Protein AF-A0A6J3GUD4-F1 (afdb_monomer)

Sequence (177 aa):
MSAFIRRYSKYLNEKSLAYRMILSDITKTKRGTEGVIRTMNTEELLNTLPVIQTQFNALLSFNANPDELTNGIIHAAFMLLFKDSLRLFAAYNEGILNLLGKYFDMRKNQCRESLDIYIKFLQGRTKLIQFLKVAEQVGIDQRNIPYITQAPHSLLEALKQHLASLEEKNDTSPSYR

pLDDT: mean 91.95, std 10.69, range [39.75, 98.5]

Structure (mmCIF, N/CA/C/O backbone):
data_AF-A0A6J3GUD4-F1
#
_entry.id   AF-A0A6J3GUD4-F1
#
loop_
_atom_site.group_PDB
_atom_site.id
_atom_site.type_symbol
_atom_site.label_atom_id
_atom_site.label_alt_id
_atom_site.label_comp_id
_atom_site.label_asym_id
_atom_site.label_entity_id
_atom_site.label_seq_id
_atom_site.pdbx_PDB_ins_code
_atom_site.Cartn_x
_atom_site.Cartn_y
_atom_site.Cartn_z
_atom_site.occupancy
_atom_site.B_iso_or_equiv
_atom_site.auth_seq_id
_atom_site.auth_comp_id
_atom_site.auth_asym_id
_atom_site.auth_atom_id
_atom_site.pdbx_PDB_model_num
ATOM 1 N N . MET A 1 1 ? -11.763 12.993 17.847 1.00 85.50 1 MET A N 1
ATOM 2 C CA . MET A 1 1 ? -12.701 12.234 16.976 1.00 85.50 1 MET A CA 1
ATOM 3 C C . MET A 1 1 ? -12.881 12.826 15.575 1.00 85.50 1 MET A C 1
ATOM 5 O O . MET A 1 1 ? -12.637 12.104 14.617 1.00 85.50 1 MET A O 1
ATOM 9 N N . SER A 1 2 ? -13.235 14.109 15.396 1.00 91.44 2 SER A N 1
ATOM 10 C CA . SER A 1 2 ? -13.499 14.685 14.054 1.00 91.44 2 SER A CA 1
ATOM 11 C C . SER A 1 2 ? -12.334 14.559 13.059 1.00 91.44 2 SER A C 1
ATOM 13 O O . SER A 1 2 ? -12.558 14.369 11.866 1.00 91.44 2 SER A O 1
ATOM 15 N N . ALA A 1 3 ? -11.084 14.614 13.534 1.00 95.19 3 ALA A N 1
ATOM 16 C CA . ALA A 1 3 ? -9.905 14.368 12.699 1.00 95.19 3 ALA A CA 1
ATOM 17 C C . ALA A 1 3 ? -9.859 12.930 12.147 1.00 95.19 3 ALA A C 1
ATOM 19 O O . ALA A 1 3 ? -9.624 12.744 10.955 1.00 95.19 3 ALA A O 1
ATOM 20 N N . PHE A 1 4 ? -10.148 11.927 12.980 1.00 96.44 4 PHE A N 1
ATOM 21 C CA . PHE A 1 4 ? -10.174 10.519 12.577 1.00 96.44 4 PHE A CA 1
ATOM 22 C C . PHE A 1 4 ? -11.303 10.211 11.604 1.00 96.44 4 PHE A C 1
ATOM 24 O O . PHE A 1 4 ? -11.081 9.473 10.653 1.00 96.44 4 PHE A O 1
ATOM 31 N N . ILE A 1 5 ? -12.470 10.839 11.771 1.00 97.75 5 ILE A N 1
ATOM 32 C CA . ILE A 1 5 ? -13.574 10.719 10.808 1.00 97.75 5 ILE A CA 1
ATOM 33 C C . ILE A 1 5 ? -13.129 11.211 9.425 1.00 97.75 5 ILE A C 1
ATOM 35 O O . ILE A 1 5 ? -13.306 10.503 8.437 1.00 97.75 5 ILE A O 1
ATOM 39 N N . ARG A 1 6 ? -12.481 12.383 9.344 1.00 98.12 6 ARG A N 1
ATOM 40 C CA . ARG A 1 6 ? -11.967 12.917 8.070 1.00 98.12 6 ARG A CA 1
ATOM 41 C C . ARG A 1 6 ? -10.898 12.018 7.447 1.00 98.12 6 ARG A C 1
ATOM 43 O O . ARG A 1 6 ? -10.944 11.764 6.248 1.00 98.12 6 ARG A O 1
ATOM 50 N N . ARG A 1 7 ? -9.950 11.521 8.248 1.00 98.00 7 ARG A N 1
ATOM 51 C CA . ARG A 1 7 ? -8.879 10.623 7.776 1.00 98.00 7 ARG A CA 1
ATOM 52 C C . ARG A 1 7 ? -9.435 9.280 7.296 1.00 98.00 7 ARG A C 1
ATOM 54 O O . ARG A 1 7 ? -9.054 8.813 6.228 1.00 98.00 7 ARG A O 1
ATOM 61 N N . TYR A 1 8 ? -10.372 8.693 8.038 1.00 98.38 8 TYR A N 1
ATOM 62 C CA . TYR A 1 8 ? -11.032 7.444 7.657 1.00 98.38 8 TYR A CA 1
ATOM 63 C C . TYR A 1 8 ? -11.882 7.617 6.393 1.00 98.38 8 TYR A C 1
ATOM 65 O O . TYR A 1 8 ? -11.781 6.816 5.470 1.00 98.38 8 TYR A O 1
ATOM 73 N N . SER A 1 9 ? -12.648 8.709 6.297 1.00 98.25 9 SER A N 1
ATOM 74 C CA . SER A 1 9 ? -13.398 9.059 5.084 1.00 98.25 9 SER A CA 1
ATOM 75 C C . SER A 1 9 ? -12.478 9.213 3.872 1.00 98.25 9 SER A C 1
ATOM 77 O O . SER A 1 9 ? -12.768 8.654 2.816 1.00 98.25 9 SER A O 1
ATOM 79 N N . LYS A 1 10 ? -11.329 9.885 4.030 1.00 98.12 10 LYS A N 1
ATOM 80 C CA . LYS A 1 10 ? -10.315 9.973 2.974 1.00 98.12 10 LYS A CA 1
ATOM 81 C C . LYS A 1 10 ? -9.855 8.586 2.527 1.00 98.12 10 LYS A C 1
ATOM 83 O O . LYS A 1 10 ? -9.838 8.328 1.330 1.00 98.12 10 LYS A O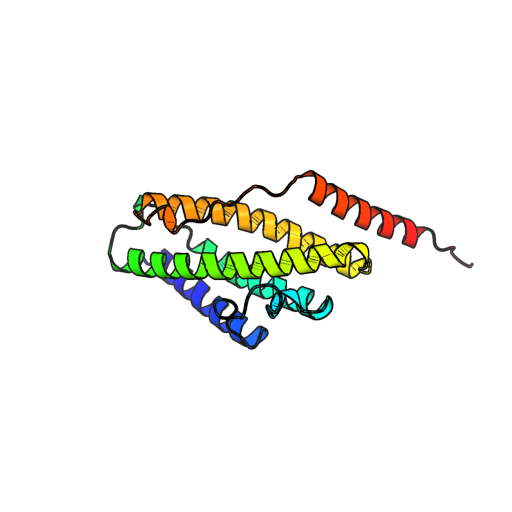 1
ATOM 88 N N . TYR A 1 11 ? -9.538 7.685 3.457 1.00 98.50 11 TYR A N 1
ATOM 89 C CA . TYR A 1 11 ? -9.170 6.312 3.106 1.00 98.50 11 TYR A CA 1
ATOM 90 C C . TYR A 1 11 ? -10.270 5.593 2.307 1.00 98.50 11 TYR A C 1
ATOM 92 O O . TYR A 1 11 ? -9.973 4.973 1.289 1.00 98.50 11 TYR A O 1
ATOM 100 N N . LEU A 1 12 ? -11.536 5.697 2.721 1.00 98.44 12 LEU A N 1
ATOM 101 C CA . LEU A 1 12 ? -12.647 5.060 2.005 1.00 98.44 12 LEU A CA 1
ATOM 102 C C . LEU A 1 12 ? -12.841 5.621 0.587 1.00 98.44 12 LEU A C 1
ATOM 104 O O . LEU A 1 12 ? -13.116 4.859 -0.345 1.00 98.44 12 LEU A O 1
ATOM 108 N N . ASN A 1 13 ? -12.657 6.930 0.409 1.00 98.31 13 ASN A N 1
ATOM 109 C CA . ASN A 1 13 ? -12.692 7.562 -0.909 1.00 98.31 13 ASN A CA 1
ATOM 110 C C . ASN A 1 13 ? -11.559 7.033 -1.796 1.00 98.31 13 ASN A C 1
ATOM 112 O O . ASN A 1 13 ? -11.812 6.606 -2.919 1.00 98.31 13 ASN A O 1
ATOM 116 N N . GLU A 1 14 ? -10.333 6.971 -1.272 1.00 98.19 14 GLU A N 1
ATOM 117 C CA . GLU A 1 14 ? -9.174 6.440 -2.001 1.00 98.19 14 GLU A CA 1
ATOM 118 C C . GLU A 1 14 ? -9.325 4.949 -2.321 1.00 98.19 14 GLU A C 1
ATOM 120 O O . GLU A 1 14 ? -8.987 4.517 -3.418 1.00 98.19 14 GLU A O 1
ATOM 125 N N . LYS A 1 15 ? -9.920 4.156 -1.420 1.00 97.94 15 LYS A N 1
ATOM 126 C CA . LYS A 1 15 ? -10.267 2.751 -1.684 1.00 97.94 15 LYS A CA 1
ATOM 127 C C . LYS A 1 15 ? -11.251 2.619 -2.850 1.00 97.94 15 LYS A C 1
ATOM 129 O O . LYS A 1 15 ? -11.088 1.742 -3.694 1.00 97.94 15 LYS A O 1
ATOM 134 N N . SER A 1 16 ? -12.246 3.501 -2.919 1.00 97.81 16 SER A N 1
ATOM 135 C CA . SER A 1 16 ? -13.242 3.509 -3.999 1.00 97.81 16 SER A CA 1
ATOM 136 C C . SER A 1 16 ? -12.635 3.953 -5.336 1.00 97.81 16 SER A C 1
ATOM 138 O O . SER A 1 16 ? -12.913 3.357 -6.377 1.00 97.81 16 SER A O 1
ATOM 140 N N . LEU A 1 17 ? -11.763 4.965 -5.315 1.00 97.75 17 LEU A N 1
ATOM 141 C CA . LEU A 1 17 ? -11.025 5.420 -6.496 1.00 97.75 17 LEU A CA 1
ATOM 142 C C . LEU A 1 17 ? -10.070 4.340 -7.011 1.00 97.75 17 LEU A C 1
ATOM 144 O O . LEU A 1 17 ? -10.053 4.079 -8.213 1.00 97.75 17 LEU A O 1
ATOM 148 N N . ALA A 1 18 ? -9.343 3.670 -6.115 1.00 97.00 18 ALA A N 1
ATOM 149 C CA . ALA A 1 18 ? -8.459 2.567 -6.470 1.00 97.00 18 ALA A CA 1
ATOM 150 C C . ALA A 1 18 ? -9.223 1.420 -7.140 1.00 97.00 18 ALA A C 1
ATOM 152 O O . ALA A 1 18 ? -8.798 0.930 -8.186 1.00 97.00 18 ALA A O 1
ATOM 153 N N . TYR A 1 19 ? -10.393 1.056 -6.602 1.00 96.19 19 TYR A N 1
ATOM 154 C CA . TYR A 1 19 ? -11.267 0.061 -7.223 1.00 96.19 19 TYR A CA 1
ATOM 155 C C . TYR A 1 19 ? -11.670 0.465 -8.646 1.00 96.19 19 TYR A C 1
ATOM 157 O O . TYR A 1 19 ? -11.604 -0.349 -9.562 1.00 96.19 19 TYR A O 1
ATOM 165 N N . ARG A 1 20 ? -12.043 1.733 -8.855 1.00 96.25 20 ARG A N 1
ATOM 166 C CA . ARG A 1 20 ? -12.406 2.251 -10.183 1.00 96.25 20 ARG A CA 1
ATOM 167 C C . ARG A 1 20 ? -11.240 2.197 -11.172 1.00 96.25 20 ARG A C 1
ATOM 169 O O . ARG A 1 20 ? -11.466 1.918 -12.340 1.00 96.25 20 ARG A O 1
ATOM 176 N N . MET A 1 21 ? -10.020 2.492 -10.724 1.00 94.81 21 MET A N 1
ATOM 177 C CA . MET A 1 21 ? -8.839 2.533 -11.594 1.00 94.81 21 MET A CA 1
ATOM 178 C C . MET A 1 21 ? -8.312 1.139 -11.949 1.00 94.81 21 MET A C 1
ATOM 180 O O . MET A 1 21 ? -7.860 0.936 -13.068 1.00 94.81 21 MET A O 1
ATOM 184 N N . ILE A 1 22 ? -8.374 0.188 -11.013 1.00 92.44 22 ILE A N 1
ATOM 185 C CA . ILE A 1 22 ? -7.816 -1.166 -11.186 1.00 92.44 22 ILE A CA 1
ATOM 186 C C . ILE A 1 22 ? -8.896 -2.180 -11.609 1.00 92.44 22 ILE A C 1
ATOM 188 O O . ILE A 1 22 ? -8.590 -3.315 -11.965 1.00 92.44 22 ILE A O 1
ATOM 192 N N . LEU A 1 23 ? -10.174 -1.786 -11.571 1.00 91.12 23 LEU A N 1
ATOM 193 C CA . LEU A 1 23 ? -11.340 -2.638 -11.848 1.00 91.12 23 LEU A CA 1
ATOM 194 C C . LEU A 1 23 ? -11.428 -3.867 -10.926 1.00 91.12 23 LEU A C 1
ATOM 196 O O . LEU A 1 23 ? -12.043 -4.879 -11.259 1.00 91.12 23 LEU A O 1
ATOM 200 N N . SER A 1 24 ? -10.796 -3.790 -9.754 1.00 89.00 24 SER A N 1
ATOM 201 C CA . SER A 1 24 ? -10.736 -4.873 -8.781 1.00 89.00 24 SER A CA 1
ATOM 202 C C . SER A 1 24 ? -10.382 -4.348 -7.389 1.00 89.00 24 SER A C 1
ATOM 204 O O . SER A 1 24 ? -9.705 -3.331 -7.236 1.00 89.00 24 SER A O 1
ATOM 206 N N . ASP A 1 25 ? -10.820 -5.064 -6.350 1.00 91.50 25 ASP A N 1
ATOM 207 C CA . ASP A 1 25 ? -10.422 -4.792 -4.969 1.00 91.50 25 ASP A CA 1
ATOM 208 C C . ASP A 1 25 ? -9.094 -5.498 -4.680 1.00 91.50 25 ASP A C 1
ATOM 210 O O . ASP A 1 25 ? -9.057 -6.711 -4.468 1.00 91.50 25 ASP A O 1
ATOM 214 N N . ILE A 1 26 ? -8.007 -4.727 -4.615 1.00 90.00 26 ILE A N 1
ATOM 215 C CA . ILE A 1 26 ? -6.650 -5.217 -4.325 1.00 90.00 26 ILE A CA 1
ATOM 216 C C . ILE A 1 26 ? -6.562 -5.987 -3.002 1.00 90.00 26 ILE A C 1
ATOM 218 O O . ILE A 1 26 ? -5.717 -6.868 -2.834 1.00 90.00 26 ILE A O 1
ATOM 222 N N . THR A 1 27 ? -7.444 -5.711 -2.041 1.00 90.88 27 THR A N 1
ATOM 223 C CA . THR A 1 27 ? -7.452 -6.475 -0.789 1.00 90.88 27 THR A CA 1
ATOM 224 C C . THR A 1 27 ? -7.971 -7.903 -0.987 1.00 90.88 27 THR A C 1
ATOM 226 O O . THR A 1 27 ? -7.631 -8.790 -0.201 1.00 90.88 27 THR A O 1
ATOM 229 N N . LYS A 1 28 ? -8.719 -8.155 -2.066 1.00 88.75 28 LYS A N 1
ATOM 230 C CA . LYS A 1 28 ? -9.394 -9.423 -2.380 1.00 88.75 28 LYS A CA 1
ATOM 231 C C . LYS A 1 28 ? -8.838 -10.144 -3.610 1.00 88.75 28 LYS A C 1
ATOM 233 O O . LYS A 1 28 ? -9.338 -11.215 -3.946 1.00 88.75 28 LYS A O 1
ATOM 238 N N . THR A 1 29 ? -7.837 -9.590 -4.291 1.00 82.94 29 THR A N 1
ATOM 239 C CA . THR A 1 29 ? -7.227 -10.238 -5.459 1.00 82.94 29 THR A CA 1
ATOM 240 C C . THR A 1 29 ? -6.549 -11.556 -5.087 1.00 82.94 29 THR A C 1
ATOM 242 O O . THR A 1 29 ? -6.056 -11.737 -3.968 1.00 82.94 29 THR A O 1
ATOM 245 N N . LYS A 1 30 ? -6.516 -12.490 -6.050 1.00 80.31 30 LYS A N 1
ATOM 246 C CA . LYS A 1 30 ? -5.727 -13.724 -5.937 1.00 80.31 30 LYS A CA 1
ATOM 247 C C . LYS A 1 30 ? -4.246 -13.374 -5.757 1.00 80.31 30 LYS A C 1
ATOM 249 O O . LYS A 1 30 ? -3.741 -12.476 -6.432 1.00 80.31 30 LYS A O 1
ATOM 254 N N . ARG A 1 31 ? -3.579 -14.107 -4.867 1.00 80.00 31 ARG A N 1
ATOM 255 C CA . ARG A 1 31 ? -2.173 -13.936 -4.461 1.00 80.00 31 ARG A CA 1
ATOM 256 C C . ARG A 1 31 ? -1.369 -15.190 -4.778 1.00 80.00 31 ARG A C 1
ATOM 258 O O . ARG A 1 31 ? -1.951 -16.236 -5.061 1.00 80.00 31 ARG A O 1
ATOM 265 N N . GLY A 1 32 ? -0.048 -1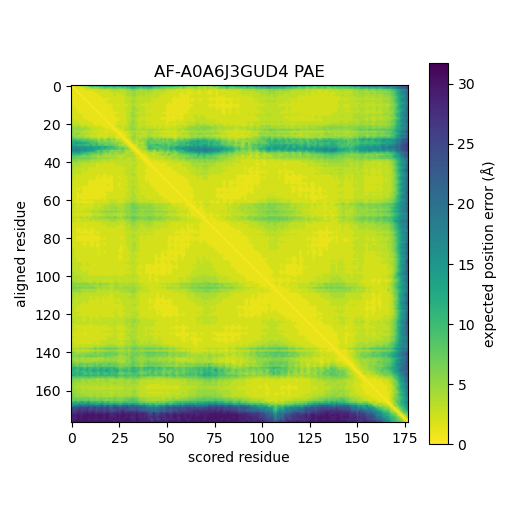5.104 -4.661 1.00 75.31 32 GLY A N 1
ATOM 266 C CA . GLY A 1 32 ? 0.847 -16.237 -4.883 1.00 75.31 32 GLY A CA 1
ATOM 267 C C . GLY A 1 32 ? 1.336 -16.347 -6.326 1.00 75.31 32 GLY A C 1
ATOM 268 O O . GLY A 1 32 ? 1.420 -15.355 -7.046 1.00 75.31 32 GLY A O 1
ATOM 269 N N . THR A 1 33 ? 1.745 -17.546 -6.739 1.00 69.75 33 THR A N 1
ATOM 270 C CA . THR A 1 33 ? 2.371 -17.799 -8.052 1.00 69.75 33 THR A CA 1
ATOM 271 C C . THR A 1 33 ? 1.468 -17.447 -9.233 1.00 69.75 33 THR A C 1
ATOM 273 O O . THR A 1 33 ? 1.965 -16.925 -10.222 1.00 69.75 33 THR A O 1
ATOM 276 N N . GLU A 1 34 ? 0.156 -17.634 -9.091 1.00 72.19 34 GLU A N 1
ATOM 277 C CA . GLU A 1 34 ? -0.868 -17.247 -10.076 1.00 72.19 34 GLU A CA 1
ATOM 278 C C . GLU A 1 34 ? -1.593 -15.942 -9.690 1.00 72.19 34 GLU A C 1
ATOM 280 O O . GLU A 1 34 ? -2.717 -15.671 -10.116 1.00 72.19 34 GLU A O 1
ATOM 285 N N . GLY A 1 35 ? -0.988 -15.142 -8.807 1.00 78.56 35 GLY A N 1
ATOM 286 C CA . GLY A 1 35 ? -1.562 -13.881 -8.358 1.00 78.56 35 GLY A CA 1
ATOM 287 C C . GLY A 1 35 ? -1.559 -12.836 -9.471 1.00 78.56 35 GLY A C 1
ATOM 288 O O . GLY A 1 35 ? -0.543 -12.639 -10.134 1.00 78.56 35 GLY A O 1
ATOM 289 N N . VAL A 1 36 ? -2.674 -12.114 -9.621 1.00 82.12 36 VAL A N 1
ATOM 290 C CA . VAL A 1 36 ? -2.895 -11.147 -10.716 1.00 82.12 36 VAL A CA 1
ATOM 291 C C . VAL A 1 36 ? -1.746 -10.139 -10.814 1.00 82.12 36 VAL A C 1
ATOM 293 O O . VAL A 1 36 ? -1.214 -9.896 -11.890 1.00 82.12 36 VAL A O 1
ATOM 296 N N . ILE A 1 37 ? -1.310 -9.594 -9.675 1.00 86.75 37 ILE A N 1
ATOM 297 C CA . ILE A 1 37 ? -0.244 -8.584 -9.620 1.00 86.75 37 ILE A CA 1
ATOM 298 C C . ILE A 1 37 ? 1.126 -9.181 -9.974 1.00 86.75 37 ILE A C 1
ATOM 300 O O . ILE A 1 37 ? 1.969 -8.497 -10.553 1.00 86.75 37 ILE A O 1
ATOM 304 N N . ARG A 1 38 ? 1.369 -10.457 -9.655 1.00 85.94 38 ARG A N 1
ATOM 305 C CA . ARG A 1 38 ? 2.646 -11.131 -9.926 1.00 85.94 38 ARG A CA 1
ATOM 306 C C . ARG A 1 38 ? 2.830 -11.451 -11.411 1.00 85.94 38 ARG A C 1
ATOM 308 O O . ARG A 1 38 ? 3.962 -11.553 -11.872 1.00 85.94 38 ARG A O 1
ATOM 315 N N . THR A 1 39 ? 1.734 -11.587 -12.154 1.00 87.19 39 THR A N 1
ATOM 316 C CA . THR A 1 39 ? 1.750 -11.887 -13.591 1.00 87.19 39 THR A CA 1
ATOM 317 C C . THR A 1 39 ? 1.629 -10.650 -14.480 1.00 87.19 39 THR A C 1
ATOM 319 O O . THR A 1 39 ? 1.883 -10.763 -15.675 1.00 87.19 39 THR A O 1
ATOM 322 N N . MET A 1 40 ? 1.292 -9.476 -13.926 1.00 93.31 40 MET A N 1
ATOM 323 C CA . MET A 1 40 ? 1.189 -8.216 -14.681 1.00 93.31 40 MET A CA 1
ATOM 324 C C . MET A 1 40 ? 2.466 -7.904 -15.460 1.00 93.31 40 MET A C 1
ATOM 326 O O . MET A 1 40 ? 3.577 -8.103 -14.954 1.00 93.31 40 MET A O 1
ATOM 330 N N . ASN A 1 41 ? 2.314 -7.375 -16.670 1.00 95.19 41 ASN A N 1
ATOM 331 C CA . ASN A 1 41 ? 3.432 -6.879 -17.468 1.00 95.19 41 ASN A CA 1
ATOM 332 C C . ASN A 1 41 ? 3.966 -5.534 -16.918 1.00 95.19 41 ASN A C 1
ATOM 334 O O . ASN A 1 41 ? 3.416 -4.967 -15.976 1.00 95.19 41 ASN A O 1
ATOM 338 N N . THR A 1 42 ? 5.076 -5.033 -17.469 1.00 96.12 42 THR A N 1
ATOM 339 C CA . THR A 1 42 ? 5.719 -3.801 -16.976 1.00 96.12 42 THR A CA 1
ATOM 340 C C . THR A 1 42 ? 4.798 -2.581 -17.039 1.00 96.12 42 THR A C 1
ATOM 342 O O . THR A 1 42 ? 4.757 -1.807 -16.091 1.00 96.12 42 THR A O 1
ATOM 345 N N . GLU A 1 43 ? 4.048 -2.404 -18.124 1.00 95.75 43 GLU A N 1
ATOM 346 C CA . GLU A 1 43 ? 3.159 -1.251 -18.300 1.00 95.75 43 GLU A CA 1
ATOM 347 C C . GLU A 1 43 ? 1.984 -1.292 -17.313 1.00 95.75 43 GLU A C 1
ATOM 349 O O . GLU A 1 43 ? 1.687 -0.305 -16.640 1.00 95.75 43 GLU A O 1
ATOM 354 N N . GLU A 1 44 ? 1.364 -2.460 -17.149 1.00 95.38 44 GLU A N 1
ATOM 355 C CA . GLU A 1 44 ? 0.304 -2.681 -16.162 1.00 95.38 44 GLU A CA 1
ATOM 356 C C . GLU A 1 44 ? 0.792 -2.422 -14.732 1.00 95.38 44 GLU A C 1
ATOM 358 O O . GLU A 1 44 ? 0.082 -1.791 -13.945 1.00 95.38 44 GLU A O 1
ATOM 363 N N . LEU A 1 45 ? 2.008 -2.868 -14.390 1.00 96.06 45 LEU A N 1
ATOM 364 C CA . LEU A 1 45 ? 2.613 -2.631 -13.076 1.00 96.06 45 LEU A CA 1
ATOM 365 C C . LEU A 1 45 ? 2.846 -1.147 -12.811 1.00 96.06 45 LEU A C 1
ATOM 367 O O . LEU A 1 45 ? 2.485 -0.668 -11.735 1.00 96.06 45 LEU A O 1
ATOM 371 N N . LEU A 1 46 ? 3.440 -0.433 -13.771 1.00 97.12 46 LEU A N 1
ATOM 372 C CA . LEU A 1 46 ? 3.738 0.994 -13.636 1.00 97.12 46 LEU A CA 1
ATOM 373 C C . LEU A 1 46 ? 2.462 1.829 -13.492 1.00 97.12 46 L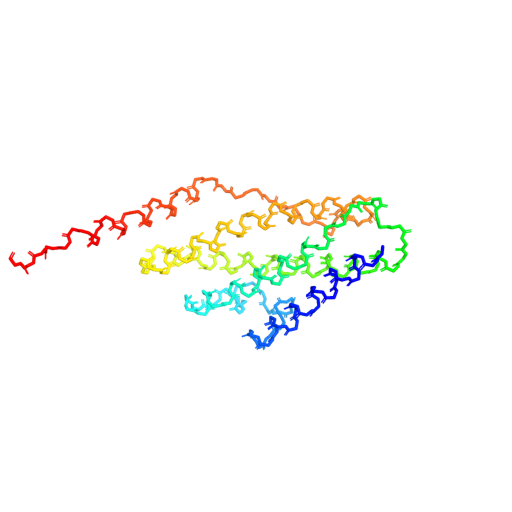EU A C 1
ATOM 375 O O . LEU A 1 46 ? 2.455 2.791 -12.736 1.00 97.12 46 LEU A O 1
ATOM 379 N N . ASN A 1 47 ? 1.351 1.399 -14.092 1.00 96.38 47 ASN A N 1
ATOM 380 C CA . ASN A 1 47 ? 0.046 2.027 -13.883 1.00 96.38 47 ASN A CA 1
ATOM 381 C C . ASN A 1 47 ? -0.624 1.619 -12.555 1.00 96.38 47 ASN A C 1
ATOM 383 O O . ASN A 1 47 ? -1.276 2.434 -11.901 1.00 96.38 47 ASN A O 1
ATOM 387 N N . THR A 1 48 ? -0.471 0.363 -12.126 1.00 96.50 48 THR A N 1
ATOM 388 C CA . THR A 1 48 ? -1.189 -0.189 -10.962 1.00 96.50 48 THR A CA 1
ATOM 389 C C . THR A 1 48 ? -0.532 0.167 -9.626 1.00 96.50 48 THR A C 1
ATOM 391 O O . THR A 1 48 ? -1.218 0.511 -8.659 1.00 96.50 48 THR A O 1
ATOM 394 N N . LEU A 1 49 ? 0.799 0.095 -9.537 1.00 97.44 49 LEU A N 1
ATOM 395 C CA . LEU A 1 49 ? 1.538 0.318 -8.289 1.00 97.44 49 LEU A CA 1
ATOM 396 C C . LEU A 1 49 ? 1.333 1.723 -7.695 1.00 97.44 49 LEU A C 1
ATOM 398 O O . LEU A 1 49 ? 1.120 1.807 -6.482 1.00 97.44 49 LEU A O 1
ATOM 402 N N . PRO A 1 50 ? 1.307 2.819 -8.481 1.00 98.00 50 PRO A N 1
ATOM 403 C CA . PRO A 1 50 ? 1.002 4.148 -7.953 1.00 98.00 50 PRO A CA 1
ATOM 404 C C . PRO A 1 50 ? -0.392 4.251 -7.320 1.00 98.00 50 PRO A C 1
ATOM 406 O O . PRO A 1 50 ? -0.571 4.953 -6.319 1.00 98.00 50 PRO A O 1
ATOM 409 N N . VAL A 1 51 ? -1.377 3.525 -7.857 1.00 97.88 51 VAL A N 1
ATOM 410 C CA . VAL A 1 51 ? -2.741 3.485 -7.311 1.00 97.88 51 VAL A CA 1
ATOM 411 C C . VAL A 1 51 ? -2.758 2.756 -5.967 1.00 97.88 51 VAL A C 1
ATOM 413 O O . VAL A 1 51 ? -3.266 3.297 -4.981 1.00 97.88 51 VAL A O 1
ATOM 416 N N . ILE A 1 52 ? -2.123 1.578 -5.888 1.00 97.12 52 ILE A N 1
ATOM 417 C CA . ILE A 1 52 ? -1.969 0.826 -4.629 1.00 97.12 52 ILE A CA 1
ATOM 418 C C . ILE A 1 52 ? -1.254 1.682 -3.582 1.00 97.12 52 ILE A C 1
ATOM 420 O O . ILE A 1 52 ? -1.694 1.771 -2.435 1.00 97.12 52 ILE A O 1
ATOM 424 N N . GLN A 1 53 ? -0.174 2.352 -3.978 1.00 97.69 53 GLN A N 1
ATOM 425 C CA . GLN A 1 53 ? 0.597 3.227 -3.106 1.00 97.69 53 GLN A CA 1
ATOM 426 C C . GLN A 1 53 ? -0.246 4.381 -2.551 1.00 97.69 53 GLN A C 1
ATOM 428 O O . GLN A 1 53 ? -0.143 4.701 -1.367 1.00 97.69 53 GLN A O 1
ATOM 433 N N . THR A 1 54 ? -1.082 5.006 -3.382 1.00 98.19 54 THR A N 1
ATOM 434 C CA . THR A 1 54 ? -1.948 6.119 -2.965 1.00 98.19 54 THR A CA 1
ATOM 435 C C . THR A 1 54 ? -2.980 5.654 -1.941 1.00 98.19 54 THR A C 1
ATOM 437 O O . THR A 1 54 ? -3.091 6.249 -0.865 1.00 98.19 54 THR A O 1
ATOM 440 N N . GLN A 1 55 ? -3.649 4.530 -2.211 1.00 98.19 55 GLN A N 1
ATOM 441 C CA . GLN A 1 55 ? -4.584 3.917 -1.269 1.00 98.19 55 GLN A CA 1
ATOM 442 C C . GLN A 1 55 ? -3.896 3.538 0.054 1.00 98.19 55 GLN A C 1
ATOM 444 O O . GLN A 1 55 ? -4.424 3.801 1.137 1.00 98.19 55 GLN A O 1
ATOM 449 N N . PHE A 1 56 ? -2.701 2.950 -0.019 1.00 98.00 56 PHE A N 1
ATOM 450 C CA . PHE A 1 56 ? -1.929 2.539 1.150 1.00 98.00 56 PHE A CA 1
ATOM 451 C C . PHE A 1 56 ? -1.482 3.736 2.001 1.00 98.00 56 PHE A C 1
ATOM 453 O O . PHE A 1 56 ? -1.622 3.726 3.223 1.00 98.00 56 PHE A O 1
ATOM 460 N N . ASN A 1 57 ? -1.027 4.816 1.366 1.00 97.88 57 ASN A N 1
ATOM 461 C CA . ASN A 1 57 ? -0.680 6.056 2.055 1.00 97.88 57 ASN A CA 1
ATOM 462 C C . ASN A 1 57 ? -1.897 6.699 2.730 1.00 97.88 57 ASN A C 1
ATOM 464 O O . ASN A 1 57 ? -1.779 7.208 3.845 1.00 97.88 57 ASN A O 1
ATOM 468 N N . ALA A 1 58 ? -3.068 6.661 2.091 1.00 98.19 58 ALA A N 1
ATOM 469 C CA . ALA A 1 58 ? -4.304 7.160 2.682 1.00 98.19 58 ALA A CA 1
ATOM 470 C C . ALA A 1 58 ? -4.702 6.359 3.928 1.00 98.19 58 ALA A C 1
ATOM 472 O O . ALA A 1 58 ? -5.064 6.959 4.940 1.00 98.19 58 ALA A O 1
ATOM 473 N N . LEU A 1 59 ? -4.547 5.031 3.895 1.00 98.44 59 LEU A N 1
ATOM 474 C CA . LEU A 1 59 ? -4.749 4.166 5.059 1.00 98.44 59 LEU A CA 1
ATOM 475 C C . LEU A 1 59 ? -3.820 4.575 6.205 1.00 98.44 59 LEU A C 1
ATOM 477 O O . LEU A 1 59 ? -4.276 4.867 7.311 1.00 98.44 59 LEU A O 1
ATOM 481 N N . LEU A 1 60 ? -2.515 4.645 5.932 1.00 97.81 60 LEU A N 1
ATOM 482 C CA . LEU A 1 60 ? -1.508 4.974 6.943 1.00 97.81 60 LEU A CA 1
ATOM 483 C C . LEU A 1 60 ? -1.637 6.414 7.464 1.00 97.81 60 LEU A C 1
ATOM 485 O O . LEU A 1 60 ? -1.209 6.705 8.578 1.00 97.81 60 LEU A O 1
ATOM 489 N N . SER A 1 61 ? -2.292 7.305 6.712 1.00 97.00 61 SER A N 1
ATOM 490 C CA . SER A 1 61 ? -2.593 8.672 7.154 1.00 97.00 61 SER A CA 1
ATOM 491 C C . SER A 1 61 ? -3.611 8.749 8.296 1.00 97.00 61 SER A C 1
ATOM 493 O O . SER A 1 61 ? -3.790 9.827 8.864 1.00 97.00 61 SER A O 1
ATOM 495 N N . PHE A 1 62 ? -4.249 7.631 8.674 1.00 97.38 62 PHE A N 1
ATOM 496 C CA . PHE A 1 62 ? -5.059 7.562 9.890 1.00 97.38 62 PHE A CA 1
ATOM 497 C C . PHE A 1 62 ? -4.248 7.976 11.124 1.00 97.38 62 PHE A C 1
ATOM 499 O O . PHE A 1 62 ? -4.748 8.775 11.920 1.00 97.38 62 PHE A O 1
ATOM 506 N N . ASN A 1 63 ? -2.984 7.525 11.194 1.00 94.31 63 ASN A N 1
ATOM 507 C CA . ASN A 1 63 ? -1.934 7.995 12.103 1.00 94.31 63 ASN A CA 1
ATOM 508 C C . ASN A 1 63 ? -2.444 8.282 13.526 1.00 94.31 63 ASN A C 1
ATOM 510 O O . ASN A 1 63 ? -2.364 9.418 13.998 1.00 94.31 63 ASN A O 1
ATOM 514 N N . ALA A 1 64 ? -3.060 7.268 14.134 1.00 95.31 64 ALA A N 1
ATOM 515 C CA . ALA A 1 64 ? -3.508 7.303 15.519 1.00 95.31 64 ALA A CA 1
ATOM 516 C C . ALA A 1 64 ? -2.394 6.792 16.433 1.00 95.31 64 ALA A C 1
ATOM 518 O O . ALA A 1 64 ? -1.696 5.843 16.069 1.00 95.31 64 ALA A O 1
ATOM 519 N N . ASN A 1 65 ? -2.282 7.384 17.613 1.00 95.62 65 ASN A N 1
ATOM 520 C CA . ASN A 1 65 ? -1.509 6.842 18.719 1.00 95.62 65 ASN A CA 1
ATOM 521 C C . ASN A 1 65 ? -2.397 5.945 19.606 1.00 95.62 65 ASN A C 1
ATOM 523 O O . ASN A 1 65 ? -3.627 6.066 19.563 1.00 95.62 65 ASN A O 1
ATOM 527 N N . PRO A 1 66 ? -1.815 5.043 20.418 1.00 95.88 66 PRO A N 1
ATOM 528 C CA . PRO A 1 66 ? -2.585 4.131 21.268 1.00 95.88 66 PRO A CA 1
ATOM 529 C C . PRO A 1 66 ? -3.543 4.853 22.223 1.00 95.88 66 PRO A C 1
ATOM 531 O O . PRO A 1 66 ? -4.679 4.426 22.404 1.00 95.88 66 PRO A O 1
ATOM 534 N N . ASP A 1 67 ? -3.109 5.979 22.787 1.00 96.00 67 ASP A N 1
ATOM 535 C CA . ASP A 1 67 ? -3.864 6.816 23.723 1.00 96.00 67 ASP A CA 1
ATOM 536 C C . ASP A 1 67 ? -5.047 7.552 23.077 1.00 96.00 67 ASP A C 1
ATOM 538 O O . ASP A 1 67 ? -5.926 8.041 23.781 1.00 96.00 67 ASP A O 1
ATOM 542 N N . GLU A 1 68 ? -5.118 7.601 21.745 1.00 96.06 68 GLU A N 1
ATOM 543 C CA . GLU A 1 68 ? -6.237 8.195 21.008 1.00 96.06 68 GLU A CA 1
ATOM 544 C C . GLU A 1 68 ? -7.335 7.165 20.680 1.00 96.06 68 GLU A C 1
ATOM 546 O O . GLU A 1 68 ? -8.462 7.535 20.330 1.00 96.06 68 GLU A O 1
ATOM 551 N N . LEU A 1 69 ? -7.035 5.867 20.816 1.00 95.62 69 LEU A N 1
ATOM 552 C CA . LEU A 1 69 ? -7.939 4.750 20.537 1.00 95.62 69 LEU A CA 1
ATOM 553 C C . LEU A 1 69 ? -8.770 4.392 21.782 1.00 95.62 69 LEU A C 1
ATOM 555 O O . LEU A 1 69 ? -8.717 3.292 22.305 1.00 95.62 69 LEU A O 1
ATOM 559 N N . THR A 1 70 ? -9.563 5.343 22.277 1.00 94.75 70 THR A N 1
ATOM 560 C CA . THR A 1 70 ? -10.164 5.266 23.628 1.00 94.75 70 THR A CA 1
ATOM 561 C C . THR A 1 70 ? -11.596 4.741 23.696 1.00 94.75 70 THR A C 1
ATOM 563 O O . THR A 1 70 ? -12.164 4.628 24.779 1.00 94.75 70 THR A O 1
ATOM 566 N N . ASN A 1 71 ? -12.233 4.456 22.559 1.00 95.75 71 ASN A N 1
ATOM 567 C CA . ASN A 1 71 ? -13.627 4.008 22.520 1.00 95.75 71 ASN A CA 1
ATOM 568 C C . ASN A 1 71 ? -13.865 2.947 21.442 1.00 95.75 71 ASN A C 1
ATOM 570 O O . ASN A 1 71 ? -13.109 2.832 20.477 1.00 95.75 71 ASN A O 1
ATOM 574 N N . GLY A 1 72 ? -14.966 2.203 21.577 1.00 96.38 72 GLY A N 1
ATOM 575 C CA . GLY A 1 72 ? -15.288 1.086 20.685 1.00 96.38 72 GLY A CA 1
ATOM 576 C C . GLY A 1 72 ? -15.442 1.469 19.208 1.00 96.38 72 GLY A C 1
ATOM 577 O O . GLY A 1 72 ? -15.105 0.667 18.340 1.00 96.38 72 GLY A O 1
ATOM 578 N N . ILE A 1 73 ? -15.884 2.694 18.897 1.00 97.19 73 ILE A N 1
ATOM 579 C CA . ILE A 1 73 ? -16.091 3.140 17.509 1.00 97.19 73 ILE A CA 1
ATOM 580 C C . ILE A 1 73 ? -14.746 3.323 16.804 1.00 97.19 73 ILE A C 1
ATOM 582 O O . ILE A 1 73 ? -14.533 2.778 15.719 1.00 97.19 73 ILE A O 1
ATOM 586 N N . ILE A 1 74 ? -13.822 4.072 17.417 1.00 97.00 74 ILE A N 1
ATOM 587 C CA . ILE A 1 74 ? -12.501 4.289 16.818 1.00 97.00 74 ILE A CA 1
ATOM 588 C C . ILE A 1 74 ? -11.683 2.995 16.787 1.00 97.00 74 ILE A C 1
ATOM 590 O O . ILE A 1 74 ? -11.004 2.739 15.794 1.00 97.00 74 ILE A O 1
ATOM 594 N N . HIS A 1 75 ? -11.822 2.139 17.805 1.00 96.38 75 HIS A N 1
ATOM 595 C CA . HIS A 1 75 ? -11.218 0.809 17.807 1.00 96.38 75 HIS A CA 1
ATOM 596 C C . HIS A 1 75 ? -11.719 -0.041 16.639 1.00 96.38 75 HIS A C 1
ATOM 598 O O . HIS A 1 75 ? -10.913 -0.599 15.900 1.00 96.38 75 HIS A O 1
ATOM 604 N N . ALA A 1 76 ? -13.035 -0.111 16.419 1.00 97.56 76 ALA A N 1
ATOM 605 C CA . ALA A 1 76 ? -13.601 -0.870 15.308 1.00 97.56 76 ALA A CA 1
ATOM 606 C C . ALA A 1 76 ? -13.103 -0.349 13.949 1.00 97.56 76 ALA A C 1
ATOM 608 O O . ALA A 1 76 ? -12.704 -1.140 13.091 1.00 97.56 76 ALA A O 1
ATOM 609 N N . ALA A 1 77 ? -13.053 0.975 13.767 1.00 97.81 77 ALA A N 1
ATOM 610 C CA . ALA A 1 77 ? -12.504 1.586 12.560 1.00 97.81 77 ALA A CA 1
ATOM 611 C C . ALA A 1 77 ? -11.021 1.224 12.360 1.00 97.81 77 ALA A C 1
ATOM 613 O O . ALA A 1 77 ? -10.634 0.800 11.269 1.00 97.81 77 ALA A O 1
ATOM 614 N N . PHE A 1 78 ? -10.206 1.321 13.414 1.00 98.12 78 PHE A N 1
ATOM 615 C CA . PHE A 1 78 ? -8.790 0.959 13.380 1.00 98.12 78 PHE A CA 1
ATOM 616 C C . PHE A 1 78 ? -8.581 -0.528 13.058 1.00 98.12 78 PHE A C 1
ATOM 618 O O . PHE A 1 78 ? -7.750 -0.856 12.216 1.00 98.12 78 PHE A O 1
ATOM 625 N N . MET A 1 79 ? -9.386 -1.428 13.633 1.00 97.38 79 MET A N 1
ATOM 626 C CA . MET A 1 79 ? -9.338 -2.865 13.334 1.00 97.38 79 MET A CA 1
ATOM 627 C C . MET A 1 79 ? -9.613 -3.171 11.856 1.00 97.38 79 MET A C 1
ATOM 629 O O . MET A 1 79 ? -9.000 -4.077 11.285 1.00 97.38 79 MET A O 1
ATOM 633 N N . LEU A 1 80 ? -10.522 -2.428 11.216 1.00 97.94 80 LEU A N 1
ATOM 634 C CA . LEU A 1 80 ? -10.777 -2.559 9.779 1.00 97.94 80 LEU A CA 1
ATOM 635 C C . LEU A 1 80 ? -9.588 -2.057 8.949 1.00 97.94 80 LEU A C 1
ATOM 637 O O . LEU A 1 80 ? -9.177 -2.746 8.016 1.00 97.94 80 LEU A O 1
ATOM 641 N N . LEU A 1 81 ? -8.989 -0.918 9.321 1.00 98.25 81 LEU A N 1
ATOM 642 C CA . LEU A 1 81 ? -7.766 -0.428 8.671 1.00 98.25 81 LEU A CA 1
ATOM 643 C C . LEU A 1 81 ? -6.610 -1.412 8.829 1.00 98.25 81 LEU A C 1
ATOM 645 O O . LEU A 1 81 ? -5.892 -1.655 7.869 1.00 98.25 81 LEU A O 1
ATOM 649 N N . PHE A 1 82 ? -6.446 -2.013 10.006 1.00 97.88 82 PHE A N 1
ATOM 650 C CA . PHE A 1 82 ? -5.426 -3.026 10.248 1.00 97.88 82 PHE A CA 1
ATOM 651 C C . PHE A 1 82 ? -5.601 -4.231 9.318 1.00 97.88 82 PHE A C 1
ATOM 653 O O . PHE A 1 82 ? -4.668 -4.634 8.631 1.00 97.88 82 PHE A O 1
ATOM 660 N N . LYS A 1 83 ? -6.818 -4.772 9.206 1.00 96.62 83 LYS A N 1
ATOM 661 C CA . LYS A 1 83 ? -7.098 -5.901 8.303 1.00 96.62 83 LYS A CA 1
ATOM 662 C C . LYS A 1 83 ? -6.838 -5.573 6.830 1.00 96.62 83 LYS A C 1
ATOM 664 O O . LYS A 1 83 ? -6.405 -6.457 6.083 1.00 96.62 83 LYS A O 1
ATOM 669 N N . ASP A 1 84 ? -7.128 -4.345 6.412 1.00 97.38 84 ASP A N 1
ATOM 670 C CA . ASP A 1 84 ? -6.857 -3.879 5.053 1.00 97.38 84 ASP A CA 1
ATOM 671 C C . ASP A 1 84 ? -5.363 -3.610 4.832 1.00 97.38 84 ASP A C 1
ATOM 673 O O . ASP A 1 84 ? -4.852 -3.932 3.760 1.00 97.38 84 ASP A O 1
ATOM 677 N N . SER A 1 85 ? -4.635 -3.095 5.829 1.00 97.19 85 SER A N 1
ATOM 678 C CA . SER A 1 85 ? -3.210 -2.768 5.702 1.00 97.19 85 SER A CA 1
ATOM 679 C C . SER A 1 85 ? -2.366 -4.008 5.440 1.00 97.19 85 SER A C 1
ATOM 681 O O . SER A 1 85 ? -1.510 -3.973 4.558 1.00 97.19 85 SER A O 1
ATOM 683 N N . LEU A 1 86 ? -2.664 -5.126 6.113 1.00 95.19 86 LEU A N 1
ATOM 684 C CA . LEU A 1 86 ? -1.983 -6.402 5.881 1.00 95.19 86 LEU A CA 1
ATOM 685 C C . LEU A 1 86 ? -2.184 -6.891 4.442 1.00 95.19 86 LEU A C 1
ATOM 687 O O . LEU A 1 86 ? -1.238 -7.297 3.764 1.00 95.19 86 LEU A O 1
ATOM 691 N N . ARG A 1 87 ? -3.424 -6.809 3.950 1.00 95.06 87 ARG A N 1
ATOM 692 C CA . ARG A 1 87 ? -3.782 -7.227 2.591 1.00 95.06 87 ARG A CA 1
ATOM 693 C C . ARG A 1 87 ? -3.159 -6.308 1.543 1.00 95.06 87 ARG A C 1
ATOM 695 O O . ARG A 1 87 ? -2.567 -6.806 0.583 1.00 95.06 87 ARG A O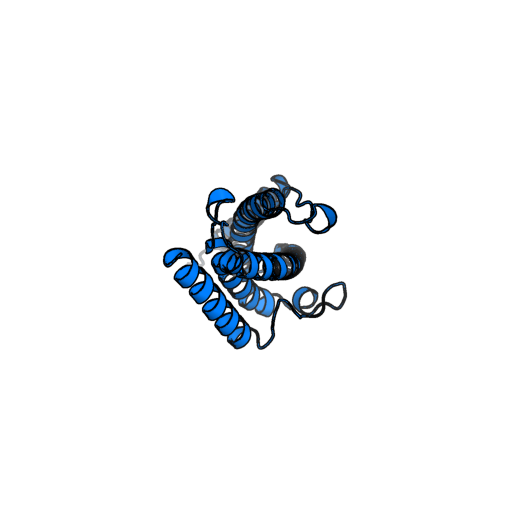 1
ATOM 702 N N . LEU A 1 88 ? -3.260 -4.993 1.714 1.00 95.62 88 LEU A N 1
ATOM 703 C CA . LEU A 1 88 ? -2.651 -4.023 0.806 1.00 95.62 88 LEU A CA 1
ATOM 704 C C . LEU A 1 88 ? -1.137 -4.183 0.771 1.00 95.62 88 LEU A C 1
ATOM 706 O O . LEU A 1 88 ? -0.574 -4.257 -0.314 1.00 95.62 88 LEU A O 1
ATOM 710 N N . PHE A 1 89 ? -0.484 -4.315 1.926 1.00 95.06 89 PHE A N 1
ATOM 711 C CA . PHE A 1 89 ? 0.964 -4.474 1.985 1.00 95.06 89 PHE A CA 1
ATOM 712 C C . PHE A 1 89 ? 1.434 -5.734 1.269 1.00 95.06 89 PHE A C 1
ATOM 714 O O . PHE A 1 89 ? 2.361 -5.664 0.471 1.00 95.06 89 PHE A O 1
ATOM 721 N N . ALA A 1 90 ? 0.781 -6.875 1.493 1.00 92.94 90 ALA A N 1
ATOM 722 C CA . ALA A 1 90 ? 1.171 -8.103 0.814 1.00 92.94 90 ALA A CA 1
ATOM 723 C C . ALA A 1 90 ? 0.978 -8.008 -0.715 1.00 92.94 90 ALA A C 1
ATOM 725 O O . ALA A 1 90 ? 1.821 -8.500 -1.457 1.00 92.94 90 ALA A O 1
ATOM 726 N N . ALA A 1 91 ? -0.066 -7.320 -1.192 1.00 93.62 91 ALA A N 1
ATOM 727 C CA . ALA A 1 91 ? -0.285 -7.104 -2.626 1.00 93.62 91 ALA A CA 1
ATOM 728 C C . ALA A 1 91 ? 0.746 -6.125 -3.210 1.00 93.62 91 ALA A C 1
ATOM 730 O O . ALA A 1 91 ? 1.303 -6.356 -4.282 1.00 93.62 91 ALA A O 1
ATOM 731 N N . TYR A 1 92 ? 1.049 -5.056 -2.470 1.00 95.12 92 TYR A N 1
ATOM 732 C CA . TYR A 1 92 ? 2.065 -4.087 -2.851 1.00 95.12 92 TYR A CA 1
ATOM 733 C C . TYR A 1 92 ? 3.450 -4.750 -2.920 1.00 95.12 92 TYR A C 1
ATOM 735 O O . TYR A 1 92 ? 4.168 -4.582 -3.899 1.00 95.12 92 TYR A O 1
ATOM 743 N N . ASN A 1 93 ? 3.795 -5.582 -1.935 1.00 94.06 93 ASN A N 1
ATOM 744 C CA . ASN A 1 93 ? 5.052 -6.324 -1.898 1.00 94.06 93 ASN A CA 1
ATOM 745 C C . ASN A 1 93 ? 5.185 -7.307 -3.075 1.00 94.06 93 ASN A C 1
ATOM 747 O O . ASN A 1 93 ? 6.248 -7.370 -3.682 1.00 94.06 93 ASN A O 1
ATOM 751 N N . GLU A 1 94 ? 4.122 -8.035 -3.442 1.00 93.81 94 GLU A N 1
ATOM 752 C CA . GLU A 1 94 ? 4.122 -8.884 -4.647 1.00 93.81 94 GLU A CA 1
ATOM 753 C C . GLU A 1 94 ? 4.394 -8.072 -5.921 1.00 93.81 94 GLU A C 1
ATOM 755 O O . GLU A 1 94 ? 5.206 -8.479 -6.752 1.00 93.81 94 GLU A O 1
ATOM 760 N N . GLY A 1 95 ? 3.761 -6.906 -6.057 1.00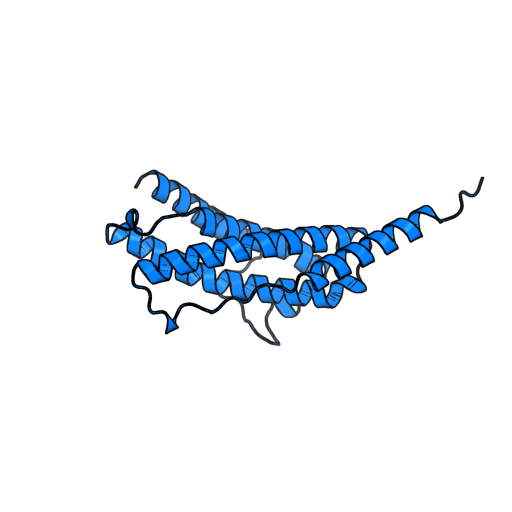 95.38 95 GLY A N 1
ATOM 761 C CA . GLY A 1 95 ? 3.974 -6.031 -7.207 1.00 95.38 95 GLY A CA 1
ATOM 762 C C . GLY A 1 95 ? 5.373 -5.422 -7.257 1.00 95.38 95 GLY A C 1
ATOM 763 O O . GLY A 1 95 ? 5.960 -5.354 -8.331 1.00 95.38 95 GLY A O 1
ATOM 764 N N . ILE A 1 96 ? 5.955 -5.071 -6.109 1.00 96.06 96 ILE A N 1
ATOM 765 C CA . ILE A 1 96 ? 7.349 -4.617 -6.024 1.00 96.06 96 ILE A CA 1
ATOM 766 C C . ILE A 1 96 ? 8.320 -5.738 -6.395 1.00 96.06 96 ILE A C 1
ATOM 768 O O . ILE A 1 96 ? 9.256 -5.494 -7.148 1.00 96.06 96 ILE A O 1
ATOM 772 N N . LEU A 1 97 ? 8.099 -6.972 -5.932 1.00 94.56 97 LEU A N 1
ATOM 773 C CA . LEU A 1 97 ? 8.931 -8.110 -6.337 1.00 94.56 97 LEU A CA 1
ATOM 774 C C . LEU A 1 97 ? 8.857 -8.354 -7.850 1.00 94.56 97 LEU A C 1
ATOM 776 O O . LEU A 1 97 ? 9.885 -8.596 -8.478 1.00 94.56 97 LEU A O 1
ATOM 780 N N . ASN A 1 98 ? 7.662 -8.246 -8.437 1.00 95.88 98 ASN A N 1
ATOM 781 C CA . ASN A 1 98 ? 7.470 -8.358 -9.881 1.00 95.88 98 ASN A CA 1
ATOM 782 C C . ASN A 1 98 ? 8.197 -7.230 -10.644 1.00 95.88 98 ASN A C 1
ATOM 784 O O . ASN A 1 98 ? 8.916 -7.490 -11.607 1.00 95.88 98 ASN A O 1
ATOM 788 N N . LEU A 1 99 ? 8.071 -5.988 -10.169 1.00 97.31 99 LEU A N 1
ATOM 789 C CA . LEU A 1 99 ? 8.750 -4.818 -10.729 1.00 97.31 99 LEU A CA 1
ATOM 790 C C . LEU A 1 99 ? 10.276 -4.985 -10.708 1.00 97.31 99 LEU A C 1
ATOM 792 O O . LEU A 1 99 ? 10.935 -4.811 -11.729 1.00 97.31 99 LEU A O 1
ATOM 796 N N . LEU A 1 100 ? 10.832 -5.378 -9.558 1.00 95.88 100 LEU A N 1
ATOM 797 C CA . LEU A 1 100 ? 12.267 -5.601 -9.379 1.00 95.88 100 LEU A CA 1
ATOM 798 C C . LEU A 1 100 ? 12.785 -6.751 -10.246 1.00 95.88 100 LEU A C 1
ATOM 800 O O . LEU A 1 100 ? 13.871 -6.640 -10.807 1.00 95.88 100 LEU A O 1
ATOM 804 N N . GLY A 1 101 ? 11.999 -7.820 -10.403 1.00 95.69 101 GLY A N 1
ATOM 805 C CA . GLY A 1 101 ? 12.340 -8.948 -11.271 1.00 95.69 101 GLY A CA 1
ATOM 806 C C . GLY A 1 101 ? 12.454 -8.580 -12.753 1.00 95.69 101 GLY A C 1
ATOM 807 O O . GLY A 1 101 ? 13.100 -9.305 -13.498 1.00 95.69 101 GLY A O 1
ATOM 808 N N . LYS A 1 102 ? 11.858 -7.457 -13.171 1.00 96.31 102 LYS A N 1
ATOM 809 C CA . LYS A 1 102 ? 11.895 -6.942 -14.550 1.00 96.31 102 LYS A CA 1
ATOM 810 C C . LYS A 1 102 ? 12.828 -5.746 -14.731 1.00 96.31 102 LYS A C 1
ATOM 812 O O . LYS A 1 102 ? 13.115 -5.377 -15.862 1.00 96.31 102 LYS A O 1
ATOM 817 N N . TYR A 1 103 ? 13.272 -5.116 -13.642 1.00 97.38 103 TYR A N 1
ATOM 818 C CA . TYR A 1 103 ? 13.896 -3.789 -13.651 1.00 97.38 103 TYR A CA 1
ATOM 819 C C . TYR A 1 103 ? 15.110 -3.681 -14.580 1.00 97.38 103 TYR A C 1
ATOM 821 O O . TYR A 1 103 ? 15.230 -2.708 -15.315 1.00 97.38 103 TYR A O 1
ATOM 829 N N . PHE A 1 104 ? 15.994 -4.680 -14.571 1.00 95.69 104 PHE A N 1
ATOM 830 C CA . PHE A 1 104 ? 17.237 -4.646 -15.351 1.00 95.69 104 PHE A CA 1
ATOM 831 C C . PHE A 1 104 ? 17.028 -4.816 -16.865 1.00 95.69 104 PHE A C 1
ATOM 833 O O . PHE A 1 104 ? 17.939 -4.518 -17.634 1.00 95.69 104 PHE A O 1
ATOM 840 N N . ASP A 1 105 ? 15.830 -5.231 -17.284 1.00 94.75 105 ASP A N 1
ATOM 841 C CA . ASP A 1 105 ? 15.427 -5.352 -18.689 1.00 94.75 105 ASP A CA 1
ATOM 842 C C . ASP A 1 105 ? 14.577 -4.153 -19.160 1.00 94.75 105 ASP A C 1
ATOM 844 O O . ASP A 1 105 ? 14.129 -4.098 -20.309 1.00 94.75 105 ASP A O 1
ATOM 848 N N . MET A 1 106 ? 14.307 -3.183 -18.279 1.00 96.06 106 MET A N 1
ATOM 849 C CA . MET A 1 106 ? 13.472 -2.023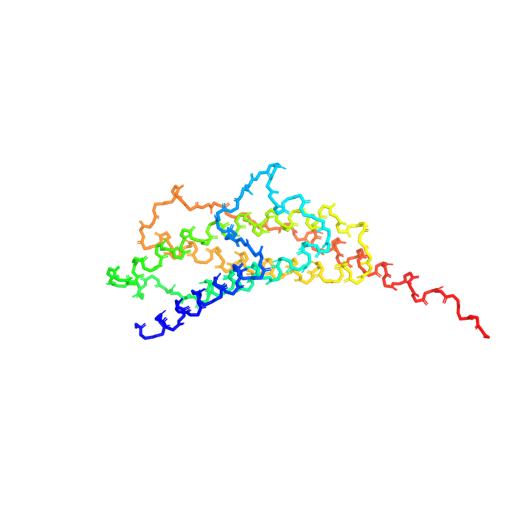 -18.584 1.00 96.06 106 MET A CA 1
ATOM 850 C C . MET A 1 106 ? 14.237 -0.920 -19.324 1.00 96.06 106 MET A C 1
ATOM 852 O O . MET A 1 106 ? 15.453 -0.764 -19.228 1.00 96.06 106 MET A O 1
ATOM 856 N N . ARG A 1 107 ? 13.495 -0.080 -20.055 1.00 94.88 107 ARG A N 1
ATOM 857 C CA . ARG A 1 107 ? 14.066 1.120 -20.687 1.00 94.88 107 ARG A CA 1
ATOM 858 C C . ARG A 1 107 ? 14.324 2.199 -19.634 1.00 94.88 107 ARG A C 1
ATOM 860 O O . ARG A 1 107 ? 13.607 2.281 -18.643 1.00 94.88 107 ARG A O 1
ATOM 867 N N . LYS A 1 108 ? 15.246 3.127 -19.915 1.00 94.38 108 LYS A N 1
ATOM 868 C CA . LYS A 1 108 ? 15.633 4.245 -19.024 1.00 94.38 108 LYS A CA 1
ATOM 869 C C . LYS A 1 108 ? 14.457 4.933 -18.306 1.00 94.38 108 LYS A C 1
ATOM 871 O O . LYS A 1 108 ? 14.504 5.108 -17.092 1.00 94.38 108 LYS A O 1
ATOM 876 N N . ASN A 1 109 ? 13.394 5.298 -19.029 1.00 95.31 109 ASN A N 1
ATOM 877 C CA . ASN A 1 109 ? 12.231 5.970 -18.429 1.00 95.31 109 ASN A CA 1
ATOM 878 C C . ASN A 1 109 ? 11.479 5.070 -17.436 1.00 95.31 109 ASN A C 1
ATOM 880 O O . ASN A 1 109 ? 11.127 5.522 -16.350 1.00 95.31 109 ASN A O 1
ATOM 884 N N . GLN A 1 110 ? 11.303 3.794 -17.783 1.00 96.69 110 GLN A N 1
ATOM 885 C CA . GLN A 1 110 ? 10.661 2.797 -16.926 1.00 96.69 110 GLN A CA 1
ATOM 886 C C . GLN A 1 110 ? 11.521 2.484 -15.695 1.00 96.69 110 GLN A C 1
ATOM 888 O O . GLN A 1 110 ? 10.976 2.358 -14.603 1.00 96.69 110 GLN A O 1
ATOM 893 N N . CYS A 1 111 ? 12.853 2.426 -15.831 1.00 97.56 111 CYS A N 1
ATOM 894 C CA . CYS A 1 111 ? 13.762 2.286 -14.689 1.00 97.56 111 CYS A CA 1
ATOM 895 C C . CYS A 1 111 ? 13.619 3.464 -13.718 1.00 97.56 111 CYS A C 1
ATOM 897 O O . CYS A 1 111 ? 13.501 3.259 -12.513 1.00 97.56 111 CYS A O 1
ATOM 899 N N . ARG A 1 112 ? 13.569 4.701 -14.230 1.00 97.31 112 ARG A N 1
ATOM 900 C CA . ARG A 1 112 ? 13.398 5.898 -13.393 1.00 97.31 112 ARG A CA 1
ATOM 901 C C . ARG A 1 112 ? 12.086 5.866 -12.610 1.00 97.31 112 ARG A C 1
ATOM 903 O O . ARG A 1 112 ? 12.089 6.105 -11.406 1.00 97.31 112 ARG A O 1
ATOM 910 N N . GLU A 1 113 ? 10.986 5.547 -13.283 1.00 97.75 113 GLU A N 1
ATOM 911 C CA . GLU A 1 113 ? 9.669 5.437 -12.652 1.00 97.75 113 GLU A CA 1
ATOM 912 C C . GLU A 1 113 ? 9.617 4.290 -11.632 1.00 97.75 113 GLU A C 1
ATOM 914 O O . GLU A 1 113 ? 9.169 4.469 -10.500 1.00 97.75 113 GLU A O 1
ATOM 919 N N . SER A 1 114 ? 10.171 3.130 -11.988 1.00 97.94 114 SER A N 1
ATOM 920 C CA . SER A 1 114 ? 10.242 1.965 -11.103 1.00 97.94 114 SER A CA 1
ATOM 921 C C . SER A 1 114 ? 11.057 2.237 -9.841 1.00 97.94 114 SER A C 1
ATOM 923 O O . SER A 1 114 ? 10.689 1.796 -8.751 1.00 97.94 114 SER A O 1
ATOM 925 N N . LEU A 1 115 ? 12.164 2.973 -9.975 1.00 97.69 115 LEU A N 1
ATOM 926 C CA . LEU A 1 115 ? 13.014 3.355 -8.853 1.00 97.69 115 LEU A CA 1
ATOM 927 C C . LEU A 1 115 ? 12.280 4.302 -7.895 1.00 97.69 115 LEU A C 1
ATOM 929 O O . LEU A 1 115 ? 12.357 4.113 -6.681 1.00 97.69 115 LEU A O 1
ATOM 933 N N . ASP A 1 116 ? 11.535 5.278 -8.418 1.00 97.88 116 ASP A N 1
ATOM 934 C CA . ASP A 1 116 ? 10.702 6.170 -7.604 1.00 97.88 116 ASP A CA 1
ATOM 935 C C . ASP A 1 116 ? 9.618 5.393 -6.835 1.00 97.88 116 ASP A C 1
ATOM 937 O O . ASP A 1 116 ? 9.475 5.564 -5.619 1.00 97.88 116 ASP A O 1
ATOM 941 N N . ILE A 1 117 ? 8.922 4.468 -7.506 1.00 98.19 117 ILE A N 1
ATOM 942 C CA . ILE A 1 117 ? 7.948 3.567 -6.873 1.00 98.19 117 ILE A CA 1
ATOM 943 C C . ILE A 1 117 ? 8.614 2.754 -5.752 1.00 98.19 117 ILE A C 1
ATOM 945 O O . ILE A 1 117 ? 8.090 2.681 -4.637 1.00 98.19 117 ILE A O 1
ATOM 949 N N . TYR A 1 118 ? 9.794 2.181 -6.003 1.00 97.62 118 TYR A N 1
ATOM 950 C CA . TYR A 1 118 ? 10.510 1.391 -5.002 1.00 97.62 118 TYR A CA 1
ATOM 951 C C . TYR A 1 118 ? 10.939 2.227 -3.786 1.00 97.62 118 TYR A C 1
ATOM 953 O O . TYR A 1 118 ? 10.740 1.807 -2.645 1.00 97.62 118 TYR A O 1
ATOM 961 N N . ILE A 1 119 ? 11.462 3.439 -3.991 1.00 96.25 119 ILE A N 1
ATOM 962 C CA . ILE A 1 119 ? 11.837 4.345 -2.893 1.00 96.25 119 ILE A CA 1
ATOM 963 C C . ILE A 1 119 ? 10.618 4.677 -2.025 1.00 96.25 119 ILE A C 1
ATOM 965 O O . ILE A 1 119 ? 10.684 4.608 -0.793 1.00 96.25 119 ILE A O 1
ATOM 969 N N . LYS A 1 120 ? 9.481 4.996 -2.648 1.00 96.94 120 LYS A N 1
ATOM 970 C CA . LYS A 1 120 ? 8.236 5.291 -1.930 1.00 96.94 120 LYS A CA 1
ATOM 971 C C . LYS A 1 120 ? 7.677 4.060 -1.209 1.00 96.94 120 LYS A C 1
ATOM 973 O O . LYS A 1 120 ? 7.167 4.196 -0.094 1.00 96.94 120 LYS A O 1
ATOM 978 N N . PHE A 1 121 ? 7.830 2.859 -1.770 1.00 96.62 121 PHE A N 1
ATOM 979 C CA . PHE A 1 121 ? 7.522 1.606 -1.073 1.00 96.62 121 PHE A CA 1
ATOM 980 C C . PHE A 1 121 ? 8.337 1.453 0.219 1.00 96.62 121 PHE A C 1
ATOM 982 O O . PHE A 1 121 ? 7.762 1.147 1.266 1.00 96.62 121 PHE A O 1
ATOM 989 N N . LEU A 1 122 ? 9.648 1.726 0.189 1.00 94.75 122 LEU A N 1
ATOM 990 C CA . LEU A 1 122 ? 10.497 1.663 1.386 1.00 94.75 122 LEU A CA 1
ATOM 991 C C . LEU A 1 122 ? 10.026 2.635 2.478 1.00 94.75 122 LEU A C 1
ATOM 993 O O . LEU A 1 122 ? 9.949 2.262 3.649 1.00 94.75 122 LEU A O 1
ATOM 997 N N . GLN A 1 123 ? 9.639 3.857 2.104 1.00 93.50 123 GLN A N 1
ATOM 998 C CA . GLN A 1 123 ? 9.078 4.835 3.044 1.00 93.50 123 GLN A CA 1
ATOM 999 C C . GLN A 1 123 ? 7.738 4.366 3.634 1.00 93.50 123 GLN A C 1
ATOM 1001 O O . GLN A 1 123 ? 7.514 4.469 4.844 1.00 93.50 123 GLN A O 1
ATOM 1006 N N . GLY A 1 124 ? 6.848 3.828 2.793 1.00 93.75 124 GLY A N 1
ATOM 1007 C CA . GLY A 1 124 ? 5.563 3.268 3.217 1.00 93.75 124 GLY A CA 1
ATOM 1008 C C . GLY A 1 124 ? 5.726 2.083 4.173 1.00 93.75 124 GLY A C 1
ATOM 1009 O O . GLY A 1 124 ? 5.004 1.989 5.164 1.00 93.75 124 GLY A O 1
ATOM 1010 N N . ARG A 1 125 ? 6.722 1.222 3.935 1.00 93.56 125 ARG A N 1
ATOM 1011 C CA . ARG A 1 125 ? 7.071 0.087 4.803 1.00 93.56 125 ARG A CA 1
ATOM 1012 C C . ARG A 1 125 ? 7.451 0.542 6.212 1.00 93.56 125 ARG A C 1
ATOM 1014 O O . ARG A 1 125 ? 6.952 -0.020 7.183 1.00 93.56 125 ARG A O 1
ATOM 1021 N N . THR A 1 126 ? 8.271 1.585 6.340 1.00 93.31 126 THR A N 1
ATOM 1022 C CA . THR A 1 126 ? 8.645 2.148 7.650 1.00 93.31 126 THR A CA 1
ATOM 1023 C C . THR A 1 126 ? 7.427 2.661 8.419 1.00 93.31 126 THR A C 1
ATOM 1025 O O . THR A 1 126 ? 7.285 2.387 9.611 1.00 93.31 126 THR A O 1
ATOM 1028 N N . LYS A 1 127 ? 6.505 3.349 7.733 1.00 95.12 127 LYS A N 1
ATOM 1029 C CA . LYS A 1 127 ? 5.243 3.812 8.333 1.00 95.12 127 LYS A CA 1
ATOM 1030 C C . LYS A 1 127 ? 4.330 2.653 8.736 1.00 95.12 127 LYS A C 1
ATOM 1032 O O . LYS A 1 127 ? 3.709 2.710 9.792 1.00 95.12 127 LYS A O 1
ATOM 1037 N N . LEU A 1 128 ? 4.275 1.585 7.939 1.00 96.69 128 LEU A N 1
ATOM 1038 C CA . LEU A 1 128 ? 3.526 0.382 8.299 1.00 96.69 128 LEU A CA 1
ATOM 1039 C C . LEU A 1 128 ? 4.074 -0.255 9.576 1.00 96.69 128 LEU A C 1
ATOM 1041 O O . LEU A 1 128 ? 3.290 -0.615 10.443 1.00 96.69 128 LEU A O 1
ATOM 1045 N N . ILE A 1 129 ? 5.397 -0.355 9.732 1.00 95.12 129 ILE A N 1
ATOM 1046 C CA . ILE A 1 129 ? 6.003 -0.899 10.958 1.00 95.12 129 ILE A CA 1
ATOM 1047 C C . ILE A 1 129 ? 5.545 -0.101 12.188 1.00 95.12 129 ILE A C 1
ATOM 1049 O O . ILE A 1 129 ? 5.199 -0.692 13.207 1.00 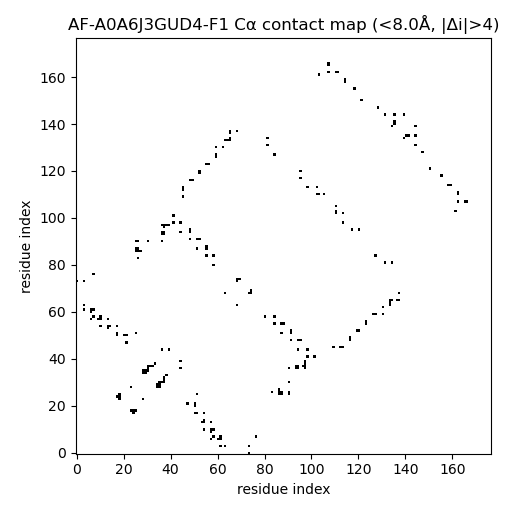95.12 129 ILE A O 1
ATOM 1053 N N . GLN A 1 130 ? 5.492 1.230 12.098 1.00 95.00 130 GLN A N 1
ATOM 1054 C CA . GLN A 1 130 ? 4.969 2.074 13.180 1.00 95.00 130 GLN A CA 1
ATOM 1055 C C . GLN A 1 130 ? 3.477 1.818 13.434 1.00 95.00 130 GLN A C 1
ATOM 1057 O O . GLN A 1 130 ? 3.074 1.635 14.579 1.00 95.00 130 GLN A O 1
ATOM 1062 N N . PHE A 1 131 ? 2.671 1.729 12.374 1.00 97.25 131 PHE A N 1
ATOM 1063 C CA . PHE A 1 131 ? 1.248 1.402 12.471 1.00 97.25 131 PHE A CA 1
ATOM 1064 C C . PHE A 1 131 ? 1.004 0.040 13.151 1.00 97.25 131 PHE A C 1
ATOM 1066 O O . PHE A 1 131 ? 0.107 -0.088 13.982 1.00 97.25 131 PHE A O 1
ATOM 1073 N N . LEU A 1 132 ? 1.822 -0.972 12.844 1.00 96.69 132 LEU A N 1
ATOM 1074 C CA . LEU A 1 132 ? 1.734 -2.303 13.452 1.00 96.69 132 LEU A CA 1
ATOM 1075 C C . LEU A 1 132 ? 2.131 -2.307 14.936 1.00 96.69 132 LEU A C 1
ATOM 1077 O O . LEU A 1 132 ? 1.542 -3.051 15.713 1.00 96.69 132 LEU A O 1
ATOM 1081 N N . LYS A 1 133 ? 3.064 -1.445 15.356 1.00 95.81 133 LYS A N 1
ATOM 1082 C CA . LYS A 1 133 ? 3.381 -1.264 16.784 1.00 95.81 133 LYS A CA 1
ATOM 1083 C C . LYS A 1 133 ? 2.205 -0.678 17.561 1.00 95.81 133 LYS A C 1
ATOM 1085 O O . LYS A 1 133 ? 1.921 -1.127 18.664 1.00 95.81 133 LYS A O 1
ATOM 1090 N N . VAL A 1 134 ? 1.495 0.293 16.981 1.00 97.38 134 VAL A N 1
ATOM 1091 C CA . VAL A 1 134 ? 0.265 0.822 17.595 1.00 97.38 134 VAL A CA 1
ATOM 1092 C C . VAL A 1 134 ? -0.780 -0.285 17.710 1.00 97.38 134 VAL A C 1
ATOM 1094 O O . VAL A 1 134 ? -1.393 -0.430 18.761 1.00 97.38 134 VAL A O 1
ATOM 1097 N N . ALA A 1 135 ? -0.940 -1.101 16.663 1.00 97.00 135 ALA A N 1
ATOM 1098 C CA . ALA A 1 135 ? -1.847 -2.245 16.669 1.00 97.00 135 ALA A CA 1
ATOM 1099 C C . ALA A 1 135 ? -1.568 -3.225 17.820 1.00 97.00 135 ALA A C 1
ATOM 1101 O O . ALA A 1 135 ? -2.492 -3.607 18.536 1.00 97.00 135 ALA A O 1
ATOM 1102 N N . GLU A 1 136 ? -0.302 -3.577 18.030 1.00 96.38 136 GLU A N 1
ATOM 1103 C CA . GLU A 1 136 ? 0.135 -4.403 19.157 1.00 96.38 136 GLU A CA 1
ATOM 1104 C C . GLU A 1 136 ? -0.219 -3.763 20.510 1.00 96.38 136 GLU A C 1
ATOM 1106 O O . GLU A 1 136 ? -0.817 -4.406 21.371 1.00 96.38 136 GLU A O 1
ATOM 1111 N N . GLN A 1 137 ? 0.082 -2.472 20.680 1.00 96.00 137 GLN A N 1
ATOM 1112 C CA . GLN A 1 137 ? -0.134 -1.739 21.934 1.00 96.00 137 GLN A CA 1
ATOM 1113 C C . GLN A 1 137 ? -1.609 -1.601 22.321 1.00 96.00 137 GLN A C 1
ATOM 1115 O O . GLN A 1 137 ? -1.922 -1.515 23.505 1.00 96.00 137 GLN A O 1
ATOM 1120 N N . VAL A 1 138 ? -2.517 -1.608 21.344 1.00 94.94 138 VAL A N 1
ATOM 1121 C CA . VAL A 1 138 ? -3.966 -1.548 21.590 1.00 94.94 138 VAL A CA 1
ATOM 1122 C C . VAL A 1 138 ? -4.631 -2.924 21.673 1.00 94.94 138 VAL A C 1
ATOM 1124 O O . VAL A 1 138 ? -5.857 -3.027 21.620 1.00 94.94 138 VAL A O 1
ATOM 1127 N N . GLY A 1 139 ? -3.833 -3.985 21.822 1.00 92.75 139 GLY A N 1
ATOM 1128 C CA . GLY A 1 139 ? -4.313 -5.323 22.164 1.00 92.75 139 GLY A CA 1
ATOM 1129 C C . GLY A 1 139 ? -4.606 -6.238 20.976 1.00 92.75 139 GLY A C 1
ATOM 1130 O O . GLY A 1 139 ? -5.301 -7.241 21.147 1.00 92.75 139 GLY A O 1
ATOM 1131 N N . ILE A 1 140 ? -4.101 -5.938 19.773 1.00 95.06 140 ILE A N 1
ATOM 1132 C CA . ILE A 1 140 ? -4.125 -6.918 18.679 1.00 95.06 140 ILE A CA 1
ATOM 1133 C C . ILE A 1 140 ? -3.100 -8.013 18.981 1.00 95.06 140 ILE A C 1
ATOM 1135 O O . ILE A 1 140 ? -1.925 -7.730 19.197 1.00 95.06 140 ILE A O 1
ATOM 1139 N N . ASP A 1 141 ? -3.552 -9.270 18.956 1.00 93.19 141 ASP A N 1
ATOM 1140 C CA . ASP A 1 141 ? -2.696 -10.440 19.173 1.00 93.19 141 ASP A CA 1
ATOM 1141 C C . ASP A 1 141 ? -1.495 -10.426 18.211 1.00 93.19 141 ASP A C 1
ATOM 1143 O O . ASP A 1 141 ? -1.666 -10.374 16.987 1.00 93.19 141 ASP A O 1
ATOM 1147 N N . GLN A 1 142 ? -0.289 -10.512 18.778 1.00 91.25 142 GLN A N 1
ATOM 1148 C CA . GLN A 1 142 ? 0.988 -10.563 18.064 1.00 91.25 142 GLN A CA 1
ATOM 1149 C C . GLN A 1 142 ? 1.014 -11.639 16.973 1.00 91.25 142 GLN A C 1
ATOM 1151 O O . GLN A 1 142 ? 1.640 -11.437 15.936 1.00 91.25 142 GLN A O 1
ATOM 1156 N N . ARG A 1 143 ? 0.287 -12.753 17.142 1.00 91.31 143 ARG A N 1
ATOM 1157 C CA . ARG A 1 143 ? 0.177 -13.819 16.128 1.00 91.31 143 ARG A CA 1
ATOM 1158 C C . ARG A 1 143 ? -0.443 -13.337 14.814 1.00 91.31 143 ARG A C 1
ATOM 1160 O O . ARG A 1 143 ? -0.210 -13.944 13.772 1.00 91.31 143 ARG A O 1
ATOM 1167 N N . ASN A 1 144 ? -1.221 -12.256 14.855 1.00 90.75 144 ASN A N 1
ATOM 1168 C CA . ASN A 1 144 ? -1.837 -11.636 13.683 1.00 90.75 144 ASN A CA 1
ATOM 1169 C C . ASN A 1 144 ? -0.986 -10.505 13.082 1.00 90.75 144 ASN A C 1
ATOM 1171 O O . ASN A 1 144 ? -1.353 -9.962 12.038 1.00 90.75 144 ASN A O 1
ATOM 1175 N N . ILE A 1 145 ? 0.118 -10.119 13.729 1.00 92.56 145 ILE A N 1
ATOM 1176 C CA . ILE A 1 145 ? 0.983 -9.020 13.299 1.00 92.56 145 ILE A CA 1
ATOM 1177 C C . ILE A 1 145 ? 2.195 -9.614 12.573 1.00 92.56 145 ILE A C 1
ATOM 1179 O O . ILE A 1 145 ? 2.999 -10.316 13.184 1.00 92.56 145 ILE A O 1
ATOM 1183 N N . PRO A 1 146 ? 2.366 -9.358 11.264 1.00 92.06 146 PRO A N 1
ATOM 1184 C CA . PRO A 1 146 ? 3.498 -9.908 10.539 1.00 92.06 146 PRO A CA 1
ATOM 1185 C C . PRO A 1 146 ? 4.799 -9.220 10.951 1.00 92.06 146 PRO A C 1
ATOM 1187 O O . PRO A 1 146 ? 4.867 -7.995 11.073 1.00 92.06 146 PRO A O 1
ATOM 1190 N N . TYR A 1 147 ? 5.866 -10.009 11.063 1.00 87.75 147 TYR A N 1
ATOM 1191 C CA . TYR A 1 147 ? 7.210 -9.465 11.189 1.00 87.75 147 TYR A CA 1
ATOM 1192 C C . TYR A 1 147 ? 7.696 -8.944 9.833 1.00 87.75 147 TYR A C 1
ATOM 1194 O O . TYR A 1 147 ? 7.837 -9.696 8.867 1.00 87.75 147 TYR A O 1
ATOM 1202 N N . ILE A 1 148 ? 7.956 -7.640 9.759 1.00 88.31 148 ILE A N 1
ATOM 1203 C CA . ILE A 1 148 ? 8.433 -6.980 8.546 1.00 88.31 148 ILE A CA 1
ATOM 1204 C C . ILE A 1 148 ? 9.934 -6.739 8.685 1.00 88.31 148 ILE A C 1
ATOM 1206 O O . ILE A 1 148 ? 10.371 -5.931 9.499 1.00 88.31 148 ILE A O 1
ATOM 1210 N N . THR A 1 149 ? 10.726 -7.413 7.849 1.00 84.00 149 THR A N 1
ATOM 1211 C CA . THR A 1 149 ? 12.187 -7.218 7.791 1.00 84.00 149 THR A CA 1
ATOM 1212 C C . THR A 1 149 ? 12.543 -5.817 7.275 1.00 84.00 149 THR A C 1
ATOM 1214 O O . THR A 1 149 ? 11.662 -5.072 6.851 1.00 84.00 149 THR A O 1
ATOM 1217 N N . GLN A 1 150 ? 13.809 -5.411 7.281 1.00 80.50 150 GLN A N 1
ATOM 1218 C CA . GLN A 1 150 ? 14.234 -4.246 6.496 1.00 80.50 150 GLN A CA 1
ATOM 1219 C C . GLN A 1 150 ? 14.670 -4.696 5.101 1.00 80.50 150 GLN A C 1
ATOM 1221 O O . GLN A 1 150 ? 15.122 -5.827 4.920 1.00 80.50 150 GLN A O 1
ATOM 1226 N N . ALA A 1 151 ? 14.494 -3.832 4.100 1.00 82.12 151 ALA A N 1
ATOM 1227 C CA . ALA A 1 151 ? 15.047 -4.098 2.777 1.00 82.12 151 ALA A CA 1
ATOM 1228 C C . ALA A 1 151 ? 16.571 -3.887 2.809 1.00 82.12 151 ALA A C 1
ATOM 1230 O O . ALA A 1 151 ? 17.029 -2.951 3.467 1.00 82.12 151 ALA A O 1
ATOM 1231 N N . PRO A 1 152 ? 17.360 -4.712 2.104 1.00 83.62 152 PRO A N 1
ATOM 1232 C CA . PRO A 1 152 ? 18.805 -4.539 2.060 1.00 83.62 152 PRO A CA 1
ATOM 1233 C C . PRO A 1 152 ? 19.172 -3.232 1.344 1.00 83.62 152 PRO A C 1
ATOM 1235 O O . PRO A 1 152 ? 18.732 -2.986 0.219 1.00 83.62 152 PRO A O 1
ATOM 1238 N N . HIS A 1 153 ? 20.011 -2.407 1.978 1.00 83.44 153 HIS A N 1
ATOM 1239 C CA . HIS A 1 153 ? 20.476 -1.137 1.402 1.00 83.44 153 HIS A CA 1
ATOM 1240 C C . HIS A 1 153 ? 21.223 -1.321 0.076 1.00 83.44 153 HIS A C 1
ATOM 1242 O O . HIS A 1 153 ? 21.069 -0.505 -0.830 1.00 83.44 153 HIS A O 1
ATOM 1248 N N . SER A 1 154 ? 21.969 -2.419 -0.064 1.00 90.62 154 SER A N 1
ATOM 1249 C CA . SER A 1 154 ? 22.721 -2.750 -1.279 1.00 90.62 154 SER A CA 1
ATOM 1250 C C . SER A 1 154 ? 21.845 -2.832 -2.529 1.00 90.62 154 SER A C 1
ATOM 1252 O O . SER A 1 154 ? 22.288 -2.444 -3.606 1.00 90.62 154 SER A O 1
ATOM 1254 N N . LEU A 1 155 ? 20.592 -3.282 -2.396 1.00 92.75 155 LEU A N 1
ATOM 1255 C CA . LEU A 1 155 ? 19.677 -3.380 -3.531 1.00 92.75 155 LEU A CA 1
ATOM 1256 C C . LEU A 1 155 ? 19.315 -1.997 -4.078 1.00 92.75 155 LEU A C 1
ATOM 1258 O O . LEU A 1 155 ? 19.326 -1.802 -5.286 1.00 92.75 155 LEU A O 1
ATOM 1262 N N . LEU A 1 156 ? 19.027 -1.026 -3.206 1.00 93.88 156 LEU A N 1
ATOM 1263 C CA . LEU A 1 156 ? 18.696 0.329 -3.649 1.00 93.88 156 LEU A CA 1
ATOM 1264 C C . LEU A 1 156 ? 19.860 0.964 -4.422 1.00 93.88 156 LEU A C 1
ATOM 1266 O O . LEU A 1 156 ? 19.641 1.584 -5.461 1.00 93.88 156 LEU A O 1
ATOM 1270 N N . GLU A 1 157 ? 21.085 0.782 -3.935 1.00 95.00 157 GLU A N 1
ATOM 1271 C CA . GLU A 1 157 ? 22.277 1.311 -4.598 1.00 95.00 157 GLU A CA 1
ATOM 1272 C C . GLU A 1 157 ? 22.527 0.632 -5.950 1.00 95.00 157 GLU A C 1
ATOM 1274 O O . GLU A 1 157 ? 22.794 1.323 -6.931 1.00 95.00 157 GLU A O 1
ATOM 1279 N N . ALA A 1 158 ? 22.321 -0.685 -6.054 1.00 95.88 158 ALA A N 1
ATOM 1280 C CA . ALA A 1 158 ? 22.4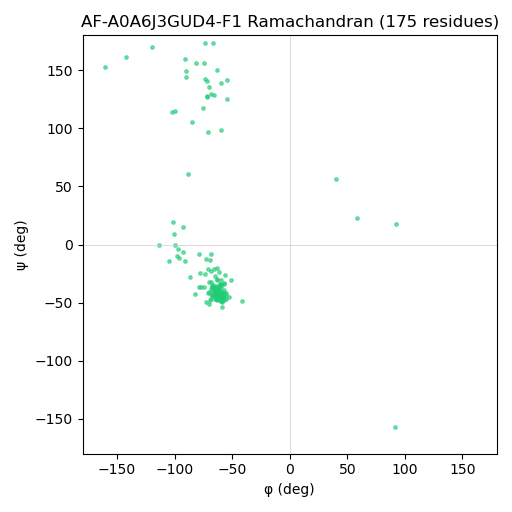19 -1.398 -7.328 1.00 95.88 158 ALA A CA 1
ATOM 1281 C C . ALA A 1 158 ? 21.418 -0.873 -8.379 1.00 95.88 158 ALA A C 1
ATOM 1283 O O . ALA A 1 158 ? 21.778 -0.670 -9.540 1.00 95.88 158 ALA A O 1
ATOM 1284 N N . LEU A 1 159 ? 20.169 -0.597 -7.979 1.00 96.38 159 LEU A N 1
ATOM 1285 C CA . LEU A 1 159 ? 19.146 -0.056 -8.885 1.00 96.38 159 LEU A CA 1
ATOM 1286 C C . LEU A 1 159 ? 19.504 1.354 -9.383 1.00 96.38 159 LEU A C 1
ATOM 1288 O O . LEU A 1 159 ? 19.311 1.656 -10.565 1.00 96.38 159 LEU A O 1
ATOM 1292 N N . LYS A 1 160 ? 20.044 2.206 -8.498 1.00 95.94 160 LYS A N 1
ATOM 1293 C CA . LYS A 1 160 ? 20.524 3.554 -8.844 1.00 95.94 160 LYS A CA 1
ATOM 1294 C C . LYS A 1 160 ? 21.707 3.505 -9.808 1.00 95.94 160 LYS A C 1
ATOM 1296 O O . LYS A 1 160 ? 21.695 4.211 -10.810 1.00 95.94 160 LYS A O 1
ATOM 1301 N N . GLN A 1 161 ? 22.698 2.659 -9.527 1.00 95.81 161 GLN A N 1
ATOM 1302 C CA . GLN A 1 161 ? 23.876 2.488 -10.382 1.00 95.81 161 GLN A CA 1
ATOM 1303 C C . GLN A 1 161 ? 23.488 2.016 -11.785 1.00 95.81 161 GLN A C 1
ATOM 1305 O O . GLN A 1 161 ? 23.990 2.541 -12.777 1.00 95.81 161 GLN A O 1
ATOM 1310 N N . HIS A 1 162 ? 22.546 1.075 -11.886 1.00 95.62 162 HIS A N 1
ATOM 1311 C CA . HIS A 1 162 ? 22.037 0.633 -13.180 1.00 95.62 162 HIS A CA 1
ATOM 1312 C C . HIS A 1 162 ? 21.390 1.783 -13.966 1.00 95.62 162 HIS A C 1
ATOM 1314 O O . HIS A 1 162 ? 21.721 1.976 -15.136 1.00 95.62 162 HIS A O 1
ATOM 1320 N N . LEU A 1 163 ? 20.532 2.588 -13.327 1.00 95.50 163 LEU A N 1
ATOM 1321 C CA . LEU A 1 163 ? 19.915 3.749 -13.975 1.00 95.50 163 LEU A CA 1
ATOM 1322 C C . LEU A 1 163 ? 20.962 4.772 -14.445 1.00 95.50 163 LEU A C 1
ATOM 1324 O O . LEU A 1 163 ? 20.876 5.228 -15.584 1.00 95.50 163 LEU A O 1
ATOM 1328 N N . ALA A 1 164 ? 21.970 5.065 -13.619 1.00 95.06 164 ALA A N 1
ATOM 1329 C CA . ALA A 1 164 ? 23.066 5.966 -13.981 1.00 95.06 164 ALA A CA 1
ATOM 1330 C C . ALA A 1 164 ? 23.836 5.457 -15.215 1.00 95.06 164 ALA A C 1
ATOM 1332 O O . ALA A 1 164 ? 24.072 6.207 -16.159 1.00 95.06 164 ALA A O 1
ATOM 1333 N N . SER A 1 165 ? 24.114 4.150 -15.289 1.00 93.62 165 SER A N 1
ATOM 1334 C CA . SER A 1 165 ? 24.788 3.553 -16.453 1.00 93.62 165 SER A CA 1
ATOM 1335 C C . SER A 1 165 ? 23.977 3.660 -17.756 1.00 93.62 165 SER A C 1
ATOM 1337 O O . SER A 1 165 ? 24.542 3.739 -18.848 1.00 93.62 165 SER A O 1
ATOM 1339 N N . LEU A 1 166 ? 22.642 3.674 -17.663 1.00 91.69 166 LEU A N 1
ATOM 1340 C CA . LEU A 1 166 ? 21.752 3.905 -18.806 1.00 91.69 166 LEU A CA 1
ATOM 1341 C C . LEU A 1 166 ? 21.675 5.390 -19.183 1.00 91.69 166 LEU A C 1
ATOM 1343 O O . LEU A 1 166 ? 21.338 5.719 -20.322 1.00 91.69 166 LEU A O 1
ATOM 1347 N N . GLU A 1 167 ? 21.943 6.292 -18.241 1.00 88.88 167 GLU A N 1
ATOM 1348 C CA . GLU A 1 167 ? 22.023 7.730 -18.482 1.00 88.88 167 GLU A CA 1
ATOM 1349 C C . GLU A 1 167 ? 23.297 8.075 -19.256 1.00 88.88 167 GLU A C 1
ATOM 1351 O O . GLU A 1 167 ? 23.191 8.650 -20.337 1.00 88.88 167 GLU A O 1
ATOM 1356 N N . GLU A 1 168 ? 24.449 7.581 -18.805 1.00 85.00 168 GLU A N 1
ATOM 1357 C CA . GLU A 1 168 ? 25.760 7.805 -19.436 1.00 85.00 168 GLU A CA 1
ATOM 1358 C C . GLU A 1 168 ? 25.861 7.234 -20.865 1.00 85.00 168 GLU A C 1
ATOM 1360 O O . GLU A 1 168 ? 26.450 7.845 -21.761 1.00 85.00 168 GLU A O 1
ATOM 1365 N N . LYS A 1 169 ? 25.240 6.075 -21.125 1.00 74.06 169 LYS A N 1
ATOM 1366 C CA . LYS A 1 169 ? 25.221 5.450 -22.463 1.00 74.06 169 LYS A CA 1
ATOM 1367 C C . LYS A 1 169 ? 24.404 6.222 -23.504 1.00 74.06 169 LYS A C 1
ATOM 1369 O O . LYS A 1 169 ? 24.620 6.037 -24.697 1.00 74.06 169 LYS A O 1
ATOM 1374 N N . ASN A 1 170 ? 23.446 7.049 -23.083 1.00 59.16 170 ASN A N 1
ATOM 1375 C CA . ASN A 1 170 ? 22.619 7.825 -24.012 1.00 59.16 170 ASN A CA 1
ATOM 1376 C C . ASN A 1 170 ? 23.270 9.160 -24.402 1.00 59.16 170 ASN A C 1
ATOM 1378 O O . ASN A 1 170 ? 23.061 9.619 -25.522 1.00 59.16 170 ASN A O 1
ATOM 1382 N N . ASP A 1 171 ? 24.104 9.734 -23.531 1.00 57.72 171 ASP A N 1
ATOM 1383 C CA . ASP A 1 171 ? 24.817 10.992 -23.799 1.00 57.72 171 ASP A CA 1
ATOM 1384 C C . ASP A 1 171 ? 26.057 10.803 -24.698 1.00 57.72 171 ASP A C 1
ATOM 1386 O O . ASP A 1 171 ? 26.641 11.771 -25.176 1.00 57.72 171 ASP A O 1
ATOM 1390 N N . THR A 1 172 ? 26.441 9.554 -24.979 1.00 54.69 172 THR A N 1
ATOM 1391 C CA . THR A 1 172 ? 27.590 9.188 -25.827 1.00 54.69 172 THR A CA 1
ATOM 1392 C C . THR A 1 172 ? 27.213 8.787 -27.262 1.00 54.69 172 THR A C 1
ATOM 1394 O O . THR A 1 172 ? 28.075 8.351 -28.025 1.00 54.69 172 THR A O 1
ATOM 1397 N N . SER A 1 173 ? 25.953 8.971 -27.682 1.00 42.56 173 SER A N 1
ATOM 1398 C CA . SER A 1 173 ? 25.581 8.837 -29.103 1.00 42.56 173 SER A CA 1
ATOM 1399 C C . SER A 1 173 ? 26.141 10.022 -29.913 1.00 42.56 173 SER A C 1
ATOM 1401 O O . SER A 1 173 ? 25.916 11.167 -29.521 1.00 42.56 173 SER A O 1
ATOM 1403 N N . PRO A 1 174 ? 26.870 9.795 -31.026 1.00 47.06 174 PRO A N 1
ATOM 1404 C CA . PRO A 1 174 ? 27.625 10.851 -31.685 1.00 47.06 174 PRO A CA 1
ATOM 1405 C C . PRO A 1 174 ? 26.692 11.881 -32.317 1.00 47.06 174 PRO A C 1
ATOM 1407 O O . PRO A 1 174 ? 25.798 11.539 -33.096 1.00 47.06 174 PRO A O 1
ATOM 1410 N N . SER A 1 175 ? 26.942 13.158 -32.024 1.00 43.09 175 SER A N 1
ATOM 1411 C CA . SER A 1 175 ? 26.436 14.267 -32.820 1.00 43.09 175 SER A CA 1
ATOM 1412 C C . SER A 1 175 ? 26.976 14.123 -34.243 1.00 43.09 175 SER A C 1
ATOM 1414 O O . SER A 1 175 ? 28.114 14.489 -34.529 1.00 43.09 175 SER A O 1
ATOM 1416 N N . TYR A 1 176 ? 26.172 13.578 -35.153 1.00 53.69 176 TYR A N 1
ATOM 1417 C CA . TYR A 1 176 ? 26.399 13.807 -36.573 1.00 53.69 176 TYR A CA 1
ATOM 1418 C C . TYR A 1 176 ? 26.040 15.261 -36.870 1.00 53.69 176 TYR A C 1
ATOM 1420 O O . TYR A 1 176 ? 24.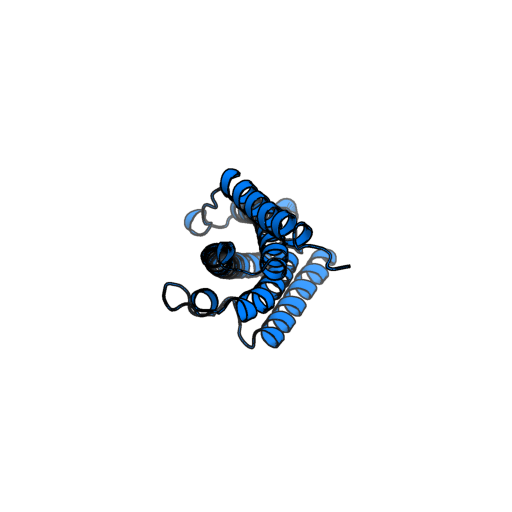860 15.582 -37.036 1.00 53.69 176 TYR A O 1
ATOM 1428 N N . ARG A 1 177 ? 27.058 16.123 -36.897 1.00 39.75 177 ARG A N 1
ATOM 1429 C CA . ARG A 1 177 ? 27.172 17.319 -37.742 1.00 39.75 177 ARG A CA 1
ATOM 1430 C C . ARG A 1 177 ? 28.573 17.900 -37.650 1.00 39.75 177 ARG A C 1
ATOM 1432 O O . ARG A 1 177 ? 29.043 18.089 -36.511 1.00 39.75 177 ARG A O 1
#

Solvent-accessible surface area (backbone atoms only — not comparable to full-atom values): 10174 Å² total; per-residue (Å²): 108,74,66,53,52,54,29,49,52,49,23,54,52,36,48,52,51,37,27,68,75,67,75,45,58,64,68,72,54,63,68,66,92,84,4,60,58,51,67,48,53,72,70,57,42,67,62,45,52,60,43,54,49,50,33,50,51,33,51,60,58,46,74,71,55,57,89,71,54,78,46,72,67,57,41,53,54,49,53,51,51,52,60,45,48,59,33,42,48,55,47,50,49,42,34,49,53,40,50,62,76,46,41,91,80,46,55,68,70,55,38,54,53,51,49,52,53,50,56,52,48,56,56,51,50,56,54,47,55,54,53,50,51,35,42,44,73,68,69,46,61,64,93,78,54,82,88,76,78,82,80,65,67,68,57,60,54,52,56,50,51,54,51,49,57,53,50,59,63,61,74,66,61,78,81,89,124

Mean predicted aligned error: 4.95 Å

Nearest PDB structures (foldseek):
  1hx8-assembly2_B  TM=9.803E-01  e=8.401E-14  Drosophila melanogaster
  1hx8-assembly1_A  TM=9.805E-01  e=9.258E-14  Drosophila melanogaster
  1hf8-assembly1_A  TM=9.577E-01  e=7.261E-14  Rattus norvegicus
  3zyl-assembly1_A  TM=9.757E-01  e=1.216E-12  Rattus norvegicus
  3zyl-assembly1_B  TM=9.766E-01  e=1.794E-12  Rattus norvegicus

Organism: Sapajus apella (NCBI:txid9515)

Radius of gyration: 18.88 Å; Cα contacts (8 Å, |Δi|>4): 127; chains: 1; bounding box: 44×35×62 Å

Secondary structure (DSSP, 8-state):
-HHHHHHHHHHHHHHHHHHHHHTS-TTTS--STT-HHHH--HHHHHHHHHHHHHHHHHHHTT---GGG--SHHHHHHHHHHHHHHHHHHHHHHHHHHHHHHHGGGS-HHHHHHHHHHHHHHHHHHHHHHHHHHHHHHTT--GGGS---PPPPHHHHHHHHHHHHHHHHHHHTS----

InterPro domains:
  IPR011417 AP180 N-terminal homology (ANTH) domain [PF07651] (1-164)
  IPR014712 ANTH domain superfamily [G3DSA:1.20.58.150] (28-173)
  IPR045192 Clathrin coat assembly protein AP180-like [PTHR22951] (1-168)

Foldseek 3Di:
DVVLVVLLVQLVVLQVVLCVQLVDRLLPFDDDPPTPLLPDDLVNLLSNLVSLLSSLVSLLSSDDALVRCDDPVSVVSLVVSLSSNVSSLRSSVSNLVSLLVCLLVDALVSLVSNLVSVVSNLVSLVSVVVSLVRVVVNPDDPVSRDDDDHDDPVSSVVSVVSSVVNVVVVVPDDPDD